Protein AF-A0A2N5UNJ4-F1 (afdb_monomer_lite)

Organism: NCBI:txid200324

InterPro domains:
  IPR046798 Tet-like 2OG-Fe(II) oxygenase [PF20515] (165-262)

Foldseek 3Di:
DDDDDDDDDDYDDDDDDDDDDDDPDDDDDPDDPPPVVVVVVVVVVVVVCVPPVDPPPPPPPVPPPPVPPVCVVVVVVVVVVVVVVVVVVVVVVVCCVVCVPDDDPDDDDPDPDDDDDDPVRVVVVVVCCVPPPDDDQAAKDFDADPRPRHTPDIDGRDDPVRDDPVLVVLVVLLVVLLVLCVQFFDPVLQVVDPPRDSVNQWDADPVNQFIDRDPSGTPVVSCVVPVVSVVVSRVSGNSNSVSVLVVCCVVPVVVSVVVVVVD

Structure (mmCIF, N/CA/C/O backbone):
data_AF-A0A2N5UNJ4-F1
#
_entry.id   AF-A0A2N5UNJ4-F1
#
loop_
_atom_site.group_PDB
_atom_site.id
_atom_site.type_symbol
_atom_site.label_atom_id
_atom_site.label_alt_id
_atom_site.label_comp_id
_atom_site.label_asym_id
_atom_site.label_entity_id
_atom_site.label_seq_id
_atom_site.pdbx_PDB_ins_code
_atom_site.Cartn_x
_atom_site.Cartn_y
_atom_site.Cartn_z
_atom_site.occupancy
_atom_site.B_iso_or_equiv
_atom_site.auth_seq_id
_atom_site.auth_comp_id
_atom_site.auth_asym_id
_atom_site.auth_atom_id
_atom_site.pdbx_PDB_model_num
ATOM 1 N N . MET A 1 1 ? 9.335 -31.802 62.844 1.00 32.38 1 MET A N 1
ATOM 2 C CA . MET A 1 1 ? 10.470 -32.383 63.590 1.00 32.38 1 MET A CA 1
ATOM 3 C C . MET A 1 1 ? 11.560 -32.720 62.584 1.00 32.38 1 MET A C 1
ATOM 5 O O . MET A 1 1 ? 11.228 -33.357 61.594 1.00 32.38 1 MET A O 1
ATOM 9 N N . THR A 1 2 ? 12.788 -32.259 62.876 1.00 32.97 2 THR A N 1
ATOM 10 C CA . THR A 1 2 ? 14.105 -32.643 62.301 1.00 32.97 2 THR A CA 1
ATOM 11 C C . THR A 1 2 ? 14.392 -32.132 60.863 1.00 32.97 2 THR A C 1
ATOM 13 O O . THR A 1 2 ? 13.744 -32.602 59.941 1.00 32.97 2 THR A O 1
ATOM 16 N N . THR A 1 3 ? 15.172 -31.067 60.550 1.00 29.06 3 THR A N 1
ATOM 17 C CA . THR A 1 3 ? 16.611 -30.685 60.788 1.00 29.06 3 THR A CA 1
ATOM 18 C C . THR A 1 3 ? 17.598 -31.759 60.290 1.00 29.06 3 THR A C 1
ATOM 20 O O . THR A 1 3 ? 17.316 -32.921 60.529 1.00 29.06 3 THR A O 1
ATOM 23 N N . LEU A 1 4 ? 18.749 -31.570 59.624 1.00 30.42 4 LEU A N 1
ATOM 24 C CA . LEU A 1 4 ? 19.762 -30.525 59.333 1.00 30.42 4 LEU A CA 1
ATOM 25 C C . LEU A 1 4 ? 20.386 -30.880 57.944 1.00 30.42 4 LEU A C 1
ATOM 27 O O . LEU A 1 4 ? 20.209 -32.008 57.501 1.00 30.42 4 LEU A O 1
ATOM 31 N N . GLY A 1 5 ? 21.080 -30.047 57.156 1.00 26.70 5 GLY A N 1
ATOM 32 C CA . GLY A 1 5 ? 22.099 -29.029 57.455 1.00 26.70 5 GLY A CA 1
ATOM 33 C C . GLY A 1 5 ? 23.511 -29.603 57.200 1.00 26.70 5 GLY A C 1
ATOM 34 O O . GLY A 1 5 ? 23.834 -30.647 57.756 1.00 26.70 5 GLY A O 1
ATOM 35 N N . GLY A 1 6 ? 24.347 -28.944 56.380 1.00 27.48 6 GLY A N 1
ATOM 36 C CA . GLY A 1 6 ? 25.751 -29.354 56.196 1.00 27.48 6 GLY A CA 1
ATOM 37 C C . GLY A 1 6 ? 26.513 -28.709 55.030 1.00 27.48 6 GLY A C 1
ATOM 38 O O . GLY A 1 6 ? 26.706 -29.329 53.993 1.00 27.48 6 GLY A O 1
ATOM 39 N N . THR A 1 7 ? 26.953 -27.470 55.236 1.00 32.78 7 THR A N 1
ATOM 40 C CA . THR A 1 7 ? 27.981 -26.700 54.504 1.00 32.78 7 THR A CA 1
ATOM 41 C C . THR A 1 7 ? 29.399 -27.273 54.660 1.00 32.78 7 THR A C 1
ATOM 43 O O . THR A 1 7 ? 29.681 -27.868 55.695 1.00 32.78 7 THR A O 1
ATOM 46 N N . ASN A 1 8 ? 30.318 -26.974 53.725 1.00 31.06 8 ASN A N 1
ATOM 47 C CA . ASN A 1 8 ? 31.699 -26.587 54.073 1.00 31.06 8 ASN A CA 1
ATOM 48 C C . ASN A 1 8 ? 32.436 -25.836 52.945 1.00 31.06 8 ASN A C 1
ATOM 50 O O . ASN A 1 8 ? 32.312 -26.160 51.766 1.00 31.06 8 ASN A O 1
ATOM 54 N N . GLU A 1 9 ? 33.184 -24.816 53.372 1.00 28.25 9 GLU A N 1
ATOM 55 C CA . GLU A 1 9 ? 33.947 -23.818 52.615 1.00 28.25 9 GLU A CA 1
ATOM 56 C C . GLU A 1 9 ? 35.439 -24.191 52.393 1.00 28.25 9 GLU A C 1
ATOM 58 O O . GLU A 1 9 ? 36.036 -24.879 53.215 1.00 28.25 9 GLU A O 1
ATOM 63 N N . ARG A 1 10 ? 36.001 -23.596 51.319 1.00 26.34 10 ARG A N 1
ATOM 64 C CA . ARG A 1 10 ? 37.323 -22.926 51.113 1.00 26.34 10 ARG A CA 1
ATOM 65 C C . ARG A 1 10 ? 38.695 -23.650 51.169 1.00 26.34 10 ARG A C 1
ATOM 67 O O . ARG A 1 10 ? 39.191 -23.964 52.240 1.00 26.34 10 ARG A O 1
ATOM 74 N N . GLU A 1 11 ? 39.333 -23.642 49.976 1.00 27.84 11 GLU A N 1
ATOM 75 C CA . GLU A 1 11 ? 40.652 -23.050 49.570 1.00 27.84 11 GLU A CA 1
ATOM 76 C C . GLU A 1 11 ? 42.004 -23.497 50.203 1.00 27.84 11 GLU A C 1
ATOM 78 O O . GLU A 1 11 ? 42.015 -24.060 51.290 1.00 27.84 11 GLU A O 1
ATOM 83 N N . PRO A 1 12 ? 43.191 -23.105 49.656 1.00 45.72 12 PRO A N 1
ATOM 84 C CA . PRO A 1 12 ? 43.697 -23.073 48.260 1.00 45.72 12 PRO A CA 1
ATOM 85 C C . PRO A 1 12 ? 45.152 -23.640 48.143 1.00 45.72 12 PRO A C 1
ATOM 87 O O . PRO A 1 12 ? 45.818 -23.851 49.153 1.00 45.72 12 PRO A O 1
ATOM 90 N N . SER A 1 13 ? 45.727 -23.804 46.936 1.00 27.58 13 SE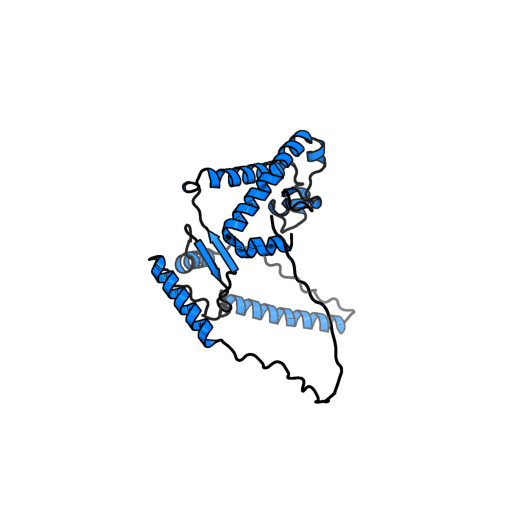R A N 1
ATOM 91 C CA . SER A 1 13 ? 47.203 -23.822 46.773 1.00 27.58 13 SER A CA 1
ATOM 92 C C . SER A 1 13 ? 47.696 -23.539 45.344 1.00 27.58 13 SER A C 1
ATOM 94 O O . SER A 1 13 ? 47.056 -23.884 44.356 1.00 27.58 13 SER A O 1
ATOM 96 N N . SER A 1 14 ? 48.867 -22.913 45.296 1.00 29.67 14 SER A N 1
ATOM 97 C CA . SER A 1 14 ? 49.528 -22.121 44.253 1.00 29.67 14 SER A CA 1
ATOM 98 C C . SER A 1 14 ? 50.336 -22.862 43.165 1.00 29.67 14 SER A C 1
ATOM 100 O O . SER A 1 14 ? 51.017 -23.838 43.452 1.00 29.67 14 SER A O 1
ATOM 102 N N . THR A 1 15 ? 50.341 -22.252 41.970 1.00 29.91 15 THR A N 1
ATOM 103 C CA . THR A 1 15 ? 51.439 -21.972 41.004 1.00 29.91 15 THR A CA 1
ATOM 104 C C . THR A 1 15 ? 52.491 -23.037 40.645 1.00 29.91 15 THR A C 1
ATOM 106 O O . THR A 1 15 ? 53.327 -23.386 41.467 1.00 29.91 15 THR A O 1
ATOM 109 N N . THR A 1 16 ? 52.623 -23.352 39.344 1.00 29.34 16 THR A N 1
ATOM 110 C CA . THR A 1 16 ? 53.917 -23.403 38.612 1.00 29.34 16 THR A CA 1
ATOM 111 C C . THR A 1 16 ? 53.663 -23.189 37.112 1.00 29.34 16 THR A C 1
ATOM 113 O O . THR A 1 16 ? 52.756 -23.788 36.543 1.00 29.34 16 THR A O 1
ATOM 116 N N . GLY A 1 17 ? 54.428 -22.282 36.495 1.00 27.14 17 GLY A N 1
ATOM 117 C CA . GLY A 1 17 ? 54.266 -21.843 35.109 1.00 27.14 17 GLY A CA 1
ATOM 118 C C . GLY A 1 17 ? 54.893 -22.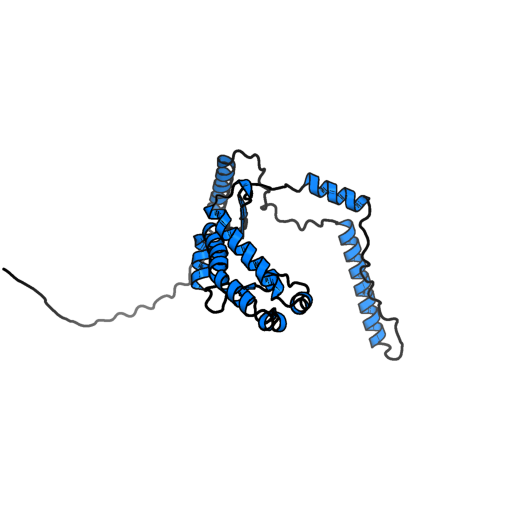753 34.050 1.00 27.14 17 GLY A C 1
ATOM 119 O O . GLY A 1 17 ? 55.748 -23.589 34.332 1.00 27.14 17 GLY A O 1
ATOM 120 N N . GLY A 1 18 ? 54.485 -22.510 32.805 1.00 27.23 18 GLY A N 1
ATOM 121 C CA . GLY A 1 18 ? 55.068 -23.068 31.591 1.00 27.23 18 GLY A CA 1
ATOM 122 C C . GLY A 1 18 ? 54.594 -22.263 30.384 1.00 27.23 18 GLY A C 1
ATOM 123 O O . GLY A 1 18 ? 53.470 -22.437 29.926 1.00 27.23 18 GLY A O 1
ATOM 124 N N . ASN A 1 19 ? 55.442 -21.351 29.904 1.00 29.22 19 ASN A N 1
ATOM 125 C CA . ASN A 1 19 ? 55.241 -20.597 28.667 1.00 29.22 19 ASN A CA 1
ATOM 126 C C . ASN A 1 19 ? 55.269 -21.542 27.455 1.00 29.22 19 ASN A C 1
ATOM 128 O O . ASN A 1 19 ? 56.282 -22.201 27.221 1.00 29.22 19 ASN A O 1
ATOM 132 N N . VAL A 1 20 ? 54.211 -21.538 26.643 1.00 35.56 20 VAL A N 1
ATOM 133 C CA . VAL A 1 20 ? 54.212 -22.046 25.261 1.00 35.56 20 VAL A CA 1
ATOM 134 C C . VAL A 1 20 ? 53.574 -20.958 24.388 1.00 35.56 20 VAL A C 1
ATOM 136 O O . VAL A 1 20 ? 52.515 -20.455 24.762 1.00 35.56 20 VAL A O 1
ATOM 139 N N . PRO A 1 21 ? 54.198 -20.534 23.273 1.00 34.06 21 PRO A N 1
ATOM 140 C CA . PRO A 1 21 ? 53.646 -19.483 22.428 1.00 34.06 21 PRO A CA 1
ATOM 141 C C . PRO A 1 21 ? 52.375 -19.975 21.728 1.00 34.06 21 PRO A C 1
ATOM 143 O O . PRO A 1 21 ? 52.389 -20.970 21.004 1.00 34.06 21 PRO A O 1
ATOM 146 N N . GLU A 1 22 ? 51.277 -19.260 21.957 1.00 30.27 22 GLU A N 1
ATOM 147 C CA . GLU A 1 22 ? 49.994 -19.457 21.292 1.00 30.27 22 GLU A CA 1
ATOM 148 C C . GLU A 1 22 ? 50.143 -19.104 19.805 1.00 30.27 22 GLU A C 1
ATOM 150 O O . GLU A 1 22 ? 50.270 -17.943 19.412 1.00 30.27 22 GLU A O 1
ATOM 155 N N . VAL A 1 23 ? 50.191 -20.136 18.962 1.00 33.06 23 VAL A N 1
ATOM 156 C CA . VAL A 1 23 ? 50.079 -19.994 17.511 1.00 33.06 23 VAL A CA 1
ATOM 157 C C . VAL A 1 23 ? 48.663 -19.514 17.209 1.00 33.06 23 VAL A C 1
ATOM 159 O O . VAL A 1 23 ? 47.704 -20.284 17.271 1.00 33.06 23 VAL A O 1
ATOM 162 N N . VAL A 1 24 ? 48.547 -18.231 16.864 1.00 33.41 24 VAL A N 1
ATOM 163 C CA . VAL A 1 24 ? 47.350 -17.641 16.258 1.00 33.41 24 VAL A CA 1
ATOM 164 C C . VAL A 1 24 ? 47.020 -18.435 14.994 1.00 33.41 24 VAL A C 1
ATOM 166 O O . VAL A 1 24 ? 47.670 -18.304 13.957 1.00 33.41 24 VAL A O 1
ATOM 169 N N . SER A 1 25 ? 46.013 -19.296 15.099 1.00 34.25 25 SER A N 1
ATOM 170 C CA . SER A 1 25 ? 45.452 -20.016 13.963 1.00 34.25 25 SER A CA 1
ATOM 171 C C . SER A 1 25 ? 44.480 -19.083 13.248 1.00 34.25 25 SER A C 1
ATOM 173 O O . SER A 1 25 ? 43.433 -18.729 13.786 1.00 34.25 25 SER A O 1
ATOM 175 N N . LEU A 1 26 ? 44.850 -18.652 12.041 1.00 35.75 26 LEU A N 1
ATOM 176 C CA . LEU A 1 26 ? 43.967 -17.924 11.129 1.00 35.75 26 LEU A CA 1
ATOM 177 C C . LEU A 1 26 ? 42.678 -18.734 10.875 1.00 35.75 26 LEU A C 1
ATOM 179 O O . LEU A 1 26 ? 42.757 -19.964 10.779 1.00 35.75 26 LEU A O 1
ATOM 183 N N . PRO A 1 27 ? 41.505 -18.087 10.718 1.00 32.81 27 PRO A N 1
ATOM 184 C CA . PRO A 1 27 ? 40.263 -18.792 10.434 1.00 32.81 27 PRO A CA 1
ATOM 185 C C . PRO A 1 27 ? 40.403 -19.575 9.129 1.00 32.81 27 PRO A C 1
ATOM 187 O O . PRO A 1 27 ? 40.595 -18.995 8.057 1.00 32.81 27 PRO A O 1
ATOM 190 N N . GLN A 1 28 ? 40.308 -20.901 9.226 1.00 32.91 28 GLN A N 1
ATOM 191 C CA . GLN A 1 28 ? 40.203 -21.767 8.063 1.00 32.91 28 GLN A CA 1
ATOM 192 C C . GLN A 1 28 ? 38.983 -21.336 7.250 1.00 32.91 28 GLN A C 1
ATOM 194 O O . GLN A 1 28 ? 37.858 -21.258 7.746 1.00 32.91 28 GLN A O 1
ATOM 199 N N . THR A 1 29 ? 39.230 -20.995 5.992 1.00 33.94 29 THR A N 1
ATOM 200 C CA . THR A 1 29 ? 38.207 -20.607 5.032 1.00 33.94 29 THR A CA 1
ATOM 201 C C . THR A 1 29 ? 37.270 -21.798 4.847 1.00 33.94 29 THR A C 1
ATOM 203 O O . THR A 1 29 ? 37.691 -22.832 4.336 1.00 33.94 29 THR A O 1
ATOM 206 N N . ASN A 1 30 ? 36.018 -21.673 5.299 1.00 37.84 30 ASN A N 1
ATOM 207 C CA . ASN A 1 30 ? 34.997 -22.704 5.128 1.00 37.84 30 ASN A CA 1
ATOM 208 C C . ASN A 1 30 ? 34.886 -23.078 3.645 1.00 37.84 30 ASN A C 1
ATOM 210 O O . ASN A 1 30 ? 34.417 -22.288 2.819 1.00 37.84 30 ASN A O 1
ATOM 214 N N . GLU A 1 31 ? 35.318 -24.292 3.315 1.00 39.59 31 GLU A N 1
ATOM 215 C CA . GLU A 1 31 ? 35.116 -24.892 2.007 1.00 39.59 31 GLU A CA 1
ATOM 216 C C . GLU A 1 31 ? 33.624 -24.861 1.640 1.00 39.59 31 GLU A C 1
ATOM 218 O O . GLU A 1 31 ? 32.733 -25.176 2.435 1.00 39.59 31 GLU A O 1
ATOM 223 N N . ARG A 1 32 ? 33.351 -24.441 0.403 1.00 46.78 32 ARG A N 1
ATOM 224 C CA . ARG A 1 32 ? 32.016 -24.270 -0.179 1.00 46.78 32 ARG A CA 1
ATOM 225 C C . ARG A 1 32 ? 31.121 -25.501 0.033 1.00 46.78 32 ARG A C 1
ATOM 227 O O . ARG A 1 32 ? 31.206 -26.478 -0.706 1.00 46.78 32 ARG A O 1
ATOM 234 N N . GLN A 1 33 ? 30.123 -25.386 0.912 1.00 46.91 33 GLN A N 1
ATOM 235 C CA . GLN A 1 33 ? 28.955 -26.286 0.976 1.00 46.91 33 GLN A CA 1
ATOM 236 C C . GLN A 1 33 ? 27.959 -26.084 -0.201 1.00 46.91 33 GLN A C 1
ATOM 238 O O . GLN A 1 33 ? 26.744 -26.201 -0.038 1.00 46.91 33 GLN A O 1
ATOM 243 N N . GLU A 1 34 ? 28.430 -25.772 -1.410 1.00 50.03 34 GLU A N 1
ATOM 244 C CA . GLU A 1 34 ? 27.570 -25.538 -2.587 1.00 50.03 34 GLU A CA 1
ATOM 245 C C . GLU A 1 34 ? 26.808 -26.779 -3.118 1.00 50.03 34 GLU A C 1
ATOM 247 O O . GLU A 1 34 ? 25.664 -26.612 -3.553 1.00 50.03 34 GLU A O 1
ATOM 252 N N . PRO A 1 35 ? 27.331 -28.026 -3.079 1.00 47.47 35 PRO A N 1
ATOM 253 C CA . PRO A 1 35 ? 26.639 -29.166 -3.698 1.00 47.47 35 PRO A CA 1
ATOM 254 C C . PRO A 1 35 ? 25.379 -29.607 -2.940 1.00 47.47 35 PRO A C 1
ATOM 256 O O . PRO A 1 35 ? 24.356 -29.926 -3.546 1.00 47.47 35 PRO A O 1
ATOM 259 N N . LYS A 1 36 ? 25.431 -29.595 -1.600 1.00 53.84 36 LYS A N 1
ATOM 260 C CA . LYS A 1 36 ? 24.328 -30.059 -0.738 1.00 53.84 36 LYS A CA 1
ATOM 261 C C . LYS A 1 36 ? 2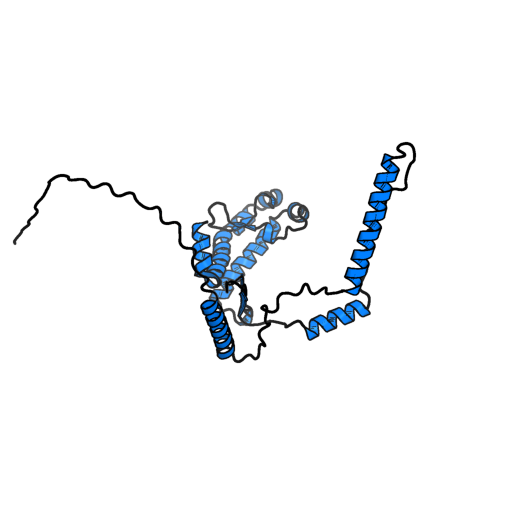3.123 -29.116 -0.790 1.00 53.84 36 LYS A C 1
ATOM 263 O O . LYS A 1 36 ? 21.983 -29.570 -0.767 1.00 53.84 36 LYS A O 1
ATOM 268 N N . ARG A 1 37 ? 23.376 -27.810 -0.924 1.00 52.25 37 ARG A N 1
ATOM 269 C CA . ARG A 1 37 ? 22.336 -26.774 -1.020 1.00 52.25 37 ARG A CA 1
ATOM 270 C C . ARG A 1 37 ? 21.528 -26.879 -2.310 1.00 52.25 37 ARG A C 1
ATOM 272 O O . ARG A 1 37 ? 20.305 -26.856 -2.257 1.00 52.25 37 ARG A O 1
ATOM 279 N N . ARG A 1 38 ? 22.191 -27.086 -3.454 1.00 55.34 38 ARG A N 1
ATOM 280 C CA . ARG A 1 38 ? 21.503 -27.281 -4.744 1.00 55.34 38 ARG A CA 1
ATOM 281 C C . ARG A 1 38 ? 20.589 -28.501 -4.740 1.00 55.34 38 ARG A C 1
ATOM 283 O O . ARG A 1 38 ? 19.487 -28.424 -5.272 1.00 55.34 38 ARG A O 1
ATOM 290 N N . LYS A 1 39 ? 21.033 -29.596 -4.114 1.00 63.62 39 LYS A N 1
ATOM 291 C CA . LYS A 1 39 ? 20.233 -30.815 -3.977 1.00 63.62 39 LYS A CA 1
ATOM 292 C C . LYS A 1 39 ? 18.978 -30.572 -3.131 1.00 63.62 39 LYS A C 1
ATOM 294 O O . LYS A 1 39 ? 17.885 -30.881 -3.586 1.00 63.62 39 LYS A O 1
ATOM 299 N N . LYS A 1 40 ? 19.122 -29.896 -1.986 1.00 59.97 40 LYS A N 1
ATOM 300 C CA . LYS A 1 40 ? 17.992 -29.515 -1.123 1.00 59.97 40 LYS A CA 1
ATOM 301 C C . LYS A 1 40 ? 16.983 -28.604 -1.839 1.00 59.97 40 LYS A C 1
ATOM 303 O O . LYS A 1 40 ? 15.783 -28.790 -1.693 1.00 59.97 40 LYS A O 1
ATOM 308 N N . CYS A 1 41 ? 17.451 -27.654 -2.654 1.00 52.41 41 CYS A N 1
ATOM 309 C CA . CYS A 1 41 ? 16.564 -26.815 -3.468 1.00 52.41 41 CYS A CA 1
ATOM 310 C C . CYS A 1 41 ? 15.823 -27.607 -4.555 1.00 52.41 41 CYS A C 1
ATOM 312 O O . CYS A 1 41 ? 14.685 -27.276 -4.868 1.00 52.41 41 CYS A O 1
ATOM 314 N N . ALA A 1 42 ? 16.454 -28.621 -5.153 1.00 61.72 42 ALA A N 1
ATOM 315 C CA . ALA A 1 42 ? 15.793 -29.490 -6.125 1.00 61.72 42 ALA A CA 1
ATOM 316 C C . ALA A 1 42 ? 14.715 -30.361 -5.457 1.00 61.72 42 ALA A C 1
ATOM 318 O O . ALA A 1 42 ? 13.605 -30.441 -5.970 1.00 61.72 42 ALA A O 1
ATOM 319 N N . GLU A 1 43 ? 15.012 -30.921 -4.283 1.00 67.19 43 GLU A N 1
ATOM 320 C CA . GLU A 1 43 ? 14.070 -31.718 -3.484 1.00 67.19 43 GLU A CA 1
ATOM 321 C C . GLU A 1 43 ? 12.853 -30.884 -3.040 1.00 67.19 43 GLU A C 1
ATOM 323 O O . GLU A 1 43 ? 11.718 -31.305 -3.236 1.00 67.19 43 GLU A O 1
ATOM 328 N N . LEU A 1 44 ? 13.070 -29.655 -2.549 1.00 56.12 44 LEU A N 1
ATOM 329 C CA . LEU A 1 44 ? 11.983 -28.734 -2.178 1.00 56.12 44 LEU A CA 1
ATOM 330 C C . LEU A 1 44 ? 11.104 -28.334 -3.373 1.00 56.12 44 LEU A C 1
ATOM 332 O O . LEU A 1 44 ? 9.892 -28.191 -3.221 1.00 56.12 44 LEU A O 1
ATOM 336 N N . ARG A 1 45 ? 11.697 -28.166 -4.565 1.00 56.16 45 ARG A N 1
ATOM 337 C CA . ARG A 1 45 ? 10.939 -27.900 -5.799 1.00 56.16 45 ARG A CA 1
ATOM 338 C C . ARG A 1 45 ? 10.053 -29.083 -6.169 1.00 56.16 4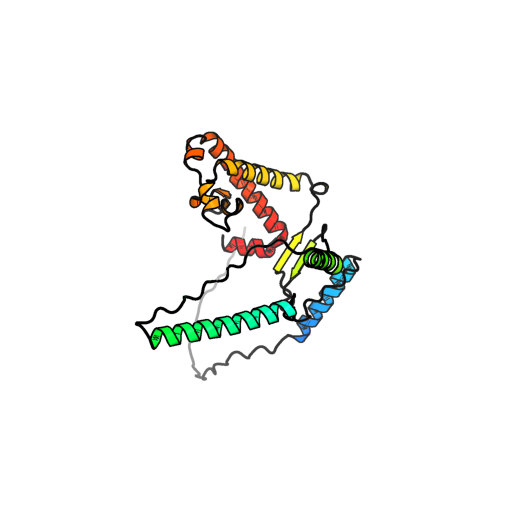5 ARG A C 1
ATOM 340 O O . ARG A 1 45 ? 8.887 -28.867 -6.472 1.00 56.16 45 ARG A O 1
ATOM 347 N N . GLU A 1 46 ? 10.586 -30.304 -6.129 1.00 59.31 46 GLU A N 1
ATOM 348 C CA . GLU A 1 46 ? 9.801 -31.507 -6.422 1.00 59.31 46 GLU A CA 1
ATOM 349 C C . GLU A 1 46 ? 8.668 -31.719 -5.415 1.00 59.31 46 GLU A C 1
ATOM 351 O O . GLU A 1 46 ? 7.561 -32.067 -5.816 1.00 59.31 46 GLU A O 1
ATOM 356 N N . ASP A 1 47 ? 8.907 -31.486 -4.124 1.00 55.59 47 ASP A N 1
ATOM 357 C CA . ASP A 1 47 ? 7.872 -31.630 -3.095 1.00 55.59 47 ASP A CA 1
ATOM 358 C C . ASP A 1 47 ? 6.755 -30.590 -3.241 1.00 55.59 47 ASP A C 1
ATOM 360 O O . ASP A 1 47 ? 5.580 -30.938 -3.110 1.00 55.59 47 ASP A O 1
ATOM 364 N N . TYR A 1 48 ? 7.093 -29.350 -3.608 1.00 51.34 48 TYR A N 1
ATOM 365 C CA . TYR A 1 48 ? 6.104 -28.326 -3.949 1.00 51.34 48 TYR A CA 1
ATOM 366 C C . TYR A 1 48 ? 5.259 -28.734 -5.169 1.00 51.34 48 TYR A C 1
ATOM 368 O O . TYR A 1 48 ? 4.031 -28.631 -5.135 1.00 51.34 48 TYR A O 1
ATOM 376 N N . THR A 1 49 ? 5.890 -29.275 -6.222 1.00 51.97 49 THR A N 1
ATOM 377 C CA . THR A 1 49 ? 5.184 -29.806 -7.403 1.00 51.97 49 THR A CA 1
ATOM 378 C C . THR A 1 49 ? 4.275 -30.987 -7.040 1.00 51.97 49 THR A C 1
ATOM 380 O O . THR A 1 49 ? 3.146 -31.066 -7.522 1.00 51.97 49 THR A O 1
ATOM 383 N N . ARG A 1 50 ? 4.726 -31.883 -6.148 1.00 53.28 50 ARG A N 1
ATOM 384 C CA . ARG A 1 50 ? 3.955 -33.050 -5.684 1.00 53.28 50 ARG A CA 1
ATOM 385 C C . ARG A 1 50 ? 2.723 -32.672 -4.854 1.00 53.28 50 ARG A C 1
ATOM 387 O O . ARG A 1 50 ? 1.709 -33.355 -4.960 1.00 53.28 50 ARG A O 1
ATOM 394 N N . GLN A 1 51 ? 2.790 -31.621 -4.033 1.00 50.16 51 GLN A N 1
ATOM 395 C CA . GLN A 1 51 ? 1.717 -31.284 -3.087 1.00 50.16 51 GLN A CA 1
ATOM 396 C C . GLN A 1 51 ? 0.514 -30.552 -3.700 1.00 50.16 51 GLN A C 1
ATOM 398 O O . GLN A 1 51 ? -0.579 -30.655 -3.146 1.00 50.16 51 GLN A O 1
ATOM 403 N N . ARG A 1 52 ? 0.669 -29.819 -4.813 1.00 47.97 52 ARG A N 1
ATOM 404 C CA . ARG A 1 52 ? -0.419 -28.968 -5.346 1.00 47.97 52 ARG A CA 1
ATOM 405 C C . ARG A 1 52 ? -1.115 -29.469 -6.610 1.00 47.97 52 ARG A C 1
ATOM 407 O O . ARG A 1 52 ? -2.088 -28.839 -7.006 1.00 47.97 52 ARG A O 1
ATOM 414 N N . GLY A 1 53 ? -0.677 -30.569 -7.234 1.00 40.19 53 GLY A N 1
ATOM 415 C CA . GLY A 1 53 ? -1.372 -31.158 -8.396 1.00 40.19 53 GLY A CA 1
ATOM 416 C C . GLY A 1 53 ? -1.594 -30.194 -9.576 1.00 40.19 53 GLY A C 1
ATOM 417 O O . GLY A 1 53 ? -2.425 -30.457 -10.440 1.00 40.19 53 GLY A O 1
ATOM 418 N N . LEU A 1 54 ? -0.873 -29.073 -9.595 1.00 40.19 54 LEU A N 1
ATOM 419 C CA . LEU A 1 54 ? -0.900 -28.067 -10.642 1.00 40.19 54 LEU A CA 1
ATOM 420 C C . LEU A 1 54 ? 0.348 -28.282 -11.491 1.00 40.19 54 LEU A C 1
ATOM 422 O O . LEU A 1 54 ? 1.464 -28.164 -10.982 1.00 40.19 54 LEU A O 1
ATOM 426 N N . ASP A 1 55 ? 0.154 -28.547 -12.783 1.00 37.41 55 ASP A N 1
ATOM 427 C CA . ASP A 1 55 ? 1.193 -28.484 -13.819 1.00 37.41 55 ASP A CA 1
ATOM 428 C C . ASP A 1 55 ? 1.614 -27.016 -14.048 1.00 37.41 55 ASP A C 1
ATOM 430 O O . ASP A 1 55 ? 1.526 -26.444 -15.133 1.00 37.41 55 ASP A O 1
ATOM 434 N N . LEU A 1 56 ? 2.068 -26.354 -12.986 1.00 40.22 56 LEU A N 1
ATOM 435 C CA . LEU A 1 56 ? 2.826 -25.123 -13.091 1.00 40.22 56 LEU A CA 1
ATOM 436 C C . LEU A 1 56 ? 4.236 -25.539 -13.484 1.00 40.22 56 LEU A C 1
ATOM 438 O O . LEU A 1 56 ? 5.040 -25.909 -12.631 1.00 40.22 56 LEU A O 1
ATOM 442 N N . THR A 1 57 ? 4.547 -25.485 -14.782 1.00 39.16 57 THR A N 1
ATOM 443 C CA . THR A 1 57 ? 5.939 -25.530 -15.241 1.00 39.16 57 THR A CA 1
ATOM 444 C C . THR A 1 57 ? 6.718 -24.465 -14.469 1.00 39.16 57 THR A C 1
ATOM 446 O O . THR A 1 57 ? 6.460 -23.274 -14.679 1.00 39.16 57 THR A O 1
ATOM 449 N N . PRO A 1 58 ? 7.647 -24.849 -13.572 1.00 40.47 58 PRO A N 1
ATOM 450 C CA . PRO A 1 58 ? 8.385 -23.886 -12.777 1.00 40.47 58 PRO A CA 1
ATOM 451 C C . PRO A 1 58 ? 9.143 -22.973 -13.737 1.00 40.47 58 PRO A C 1
ATOM 453 O O . PRO A 1 58 ? 9.975 -23.438 -14.523 1.00 40.47 58 PRO A O 1
ATOM 456 N N . HIS A 1 59 ? 8.849 -21.671 -13.699 1.00 40.34 59 HIS A N 1
ATOM 457 C CA . HIS A 1 59 ? 9.652 -20.684 -14.406 1.00 40.34 59 HIS A CA 1
ATOM 458 C C . HIS A 1 59 ? 11.053 -20.734 -13.809 1.00 40.34 59 HIS A C 1
ATOM 460 O O . HIS A 1 59 ? 11.316 -20.294 -12.693 1.00 40.34 59 HIS A O 1
ATOM 466 N N . ASN A 1 60 ? 11.948 -21.395 -14.535 1.00 38.59 60 ASN A N 1
ATOM 467 C CA . ASN A 1 60 ? 13.275 -21.687 -14.054 1.00 38.59 60 ASN A CA 1
ATOM 468 C C . ASN A 1 60 ? 14.132 -20.415 -14.101 1.00 38.59 60 ASN A C 1
ATOM 470 O O . ASN A 1 60 ? 14.832 -20.155 -15.081 1.00 38.59 60 ASN A O 1
ATOM 474 N N . ILE A 1 61 ? 14.104 -19.645 -13.013 1.00 43.31 61 ILE A N 1
ATOM 475 C CA . ILE A 1 61 ? 14.917 -18.434 -12.814 1.00 43.31 61 ILE A CA 1
ATOM 476 C C . ILE A 1 61 ? 16.428 -18.768 -12.733 1.00 43.31 61 ILE A C 1
ATOM 478 O O . ILE A 1 61 ? 17.263 -17.872 -12.662 1.00 43.31 61 ILE A O 1
ATOM 482 N N . THR A 1 62 ? 16.838 -20.053 -12.793 1.00 40.09 62 THR A N 1
ATOM 483 C CA . THR A 1 62 ? 18.262 -20.409 -12.974 1.00 40.09 62 THR A CA 1
ATOM 484 C C . THR A 1 62 ? 18.751 -20.252 -14.406 1.00 40.09 62 THR A C 1
ATOM 486 O O . THR A 1 62 ? 19.961 -20.342 -14.637 1.00 40.09 62 THR A O 1
ATOM 489 N N . LYS A 1 63 ? 17.880 -19.994 -15.392 1.00 41.62 63 LYS A N 1
ATOM 490 C CA . LYS A 1 63 ? 18.374 -19.295 -16.576 1.00 41.62 63 LYS A CA 1
ATOM 491 C C . LYS A 1 63 ? 18.829 -17.948 -16.041 1.00 41.62 63 LYS A C 1
ATOM 493 O O . LYS A 1 63 ? 17.976 -17.151 -15.672 1.00 41.62 63 LYS A O 1
ATOM 498 N N . LYS A 1 64 ? 20.159 -17.726 -15.971 1.00 39.53 64 LYS A N 1
ATOM 499 C CA . LYS A 1 64 ? 20.751 -16.379 -15.885 1.00 39.53 64 LYS A CA 1
ATOM 500 C C . LYS A 1 64 ? 19.776 -15.478 -16.613 1.00 39.53 64 LYS A C 1
ATOM 502 O O . LYS A 1 64 ? 19.502 -15.806 -17.773 1.00 39.53 64 LYS A O 1
ATOM 507 N N . ILE A 1 65 ? 19.223 -14.464 -15.943 1.00 42.75 65 ILE A N 1
ATOM 508 C CA . ILE A 1 65 ? 18.475 -13.415 -16.625 1.00 42.75 65 ILE A CA 1
ATOM 509 C C . ILE A 1 65 ? 19.468 -12.921 -17.669 1.00 42.75 65 ILE A C 1
ATOM 511 O O . ILE A 1 65 ? 20.402 -12.177 -17.376 1.00 42.75 65 ILE A O 1
ATOM 515 N N . ARG A 1 66 ? 19.383 -13.486 -18.876 1.00 45.81 66 ARG A N 1
ATOM 516 C CA . ARG A 1 66 ? 20.038 -12.923 -20.034 1.00 45.81 66 ARG A CA 1
ATOM 517 C C . ARG A 1 66 ? 19.394 -11.557 -20.043 1.00 45.81 66 ARG A C 1
ATOM 519 O O . ARG A 1 66 ? 18.168 -11.514 -19.952 1.00 45.81 66 ARG A O 1
ATOM 526 N N . LYS A 1 67 ? 20.190 -10.484 -20.018 1.00 46.94 67 LYS A N 1
ATOM 527 C CA . LYS A 1 67 ? 19.671 -9.159 -20.354 1.00 46.94 67 LYS A CA 1
ATOM 528 C C . LYS A 1 67 ? 18.878 -9.378 -21.636 1.00 46.94 67 LYS A C 1
ATOM 530 O O . LYS A 1 67 ? 19.468 -9.659 -22.677 1.00 46.94 67 LYS A O 1
ATOM 535 N N . LEU A 1 68 ? 17.564 -9.464 -21.485 1.00 51.81 68 LEU A N 1
ATOM 536 C CA . LEU A 1 68 ? 16.667 -9.700 -22.581 1.00 51.81 68 LEU A CA 1
ATOM 537 C C . LEU A 1 68 ? 16.449 -8.291 -23.058 1.00 51.81 68 LEU A C 1
ATOM 539 O O . LEU A 1 68 ? 15.751 -7.509 -22.419 1.00 51.81 68 LEU A O 1
ATOM 543 N N . ASP A 1 69 ? 17.212 -7.941 -24.077 1.00 58.53 69 ASP A N 1
ATOM 544 C CA . ASP A 1 69 ? 16.934 -6.743 -24.823 1.00 58.53 69 ASP A CA 1
ATOM 545 C C . ASP A 1 69 ? 15.569 -6.972 -25.466 1.00 58.53 69 ASP A C 1
ATOM 547 O O . ASP A 1 69 ? 15.447 -7.771 -26.394 1.00 58.53 69 ASP A O 1
ATOM 551 N N . LEU A 1 70 ? 14.531 -6.403 -24.848 1.00 62.44 70 LEU A N 1
ATOM 552 C CA . LEU A 1 70 ? 13.144 -6.600 -25.263 1.00 62.44 70 LEU A CA 1
ATOM 553 C C . LEU A 1 70 ? 12.922 -6.061 -26.681 1.00 62.44 70 LEU A C 1
ATOM 555 O O . LEU A 1 70 ? 12.000 -6.509 -27.353 1.00 62.44 70 LEU A O 1
ATOM 559 N N . PHE A 1 71 ? 13.799 -5.157 -27.133 1.00 74.62 71 PHE A N 1
ATOM 560 C CA . PHE A 1 71 ? 13.731 -4.493 -28.425 1.00 74.62 71 PHE A CA 1
ATOM 561 C C . PHE A 1 71 ? 15.148 -4.289 -28.991 1.00 74.62 71 PHE A C 1
ATOM 563 O O . PHE A 1 71 ? 15.668 -3.173 -28.971 1.00 74.62 71 PHE A O 1
ATOM 570 N N . PRO A 1 72 ? 15.808 -5.349 -29.488 1.00 74.88 72 PRO A N 1
ATOM 571 C CA . PRO A 1 72 ? 17.215 -5.285 -29.878 1.00 74.88 72 PRO A CA 1
ATOM 572 C C . PRO A 1 72 ? 17.482 -4.351 -31.060 1.00 74.88 72 PRO A C 1
ATOM 574 O O . PRO A 1 72 ? 18.581 -3.809 -31.183 1.00 74.88 72 PRO A O 1
ATOM 577 N N . GLU A 1 73 ? 16.498 -4.131 -31.925 1.00 74.25 73 GLU A N 1
ATOM 578 C CA . GLU A 1 73 ? 16.548 -3.137 -32.994 1.00 74.25 73 GLU A CA 1
ATOM 579 C C . GLU A 1 73 ? 16.499 -1.711 -32.424 1.00 74.25 73 GLU A C 1
ATOM 581 O O . GLU A 1 73 ? 17.346 -0.891 -32.777 1.00 74.25 73 GLU A O 1
ATOM 586 N N . ILE A 1 74 ? 15.593 -1.447 -31.475 1.00 70.44 74 ILE A N 1
ATOM 587 C CA . ILE A 1 74 ? 15.450 -0.137 -30.816 1.00 70.44 74 ILE A CA 1
ATOM 588 C C . ILE A 1 74 ? 16.684 0.168 -29.967 1.00 70.44 74 ILE A C 1
ATOM 590 O O . ILE A 1 74 ? 17.224 1.265 -30.027 1.00 70.44 74 ILE A O 1
ATOM 594 N N . SER A 1 75 ? 17.193 -0.801 -29.211 1.00 79.19 75 SER A N 1
ATOM 595 C CA . SER A 1 75 ? 18.390 -0.623 -28.387 1.00 79.19 75 SER A CA 1
ATOM 596 C C . SER A 1 75 ? 19.632 -0.308 -29.221 1.00 79.19 75 SER A C 1
ATOM 598 O O . SER A 1 75 ? 20.451 0.513 -28.809 1.00 79.19 75 SER A O 1
ATOM 600 N N . LYS A 1 76 ? 19.770 -0.904 -30.414 1.00 82.31 76 LYS A N 1
ATOM 601 C CA . LYS A 1 76 ? 20.841 -0.555 -31.364 1.00 82.31 76 LYS A CA 1
ATOM 602 C C . LYS A 1 76 ? 20.664 0.845 -31.938 1.00 82.31 76 LYS A C 1
ATOM 604 O O . LYS A 1 76 ? 21.644 1.583 -32.034 1.00 82.31 76 LYS A O 1
ATOM 609 N N . GLU A 1 77 ? 19.439 1.208 -32.309 1.00 80.38 77 GLU A N 1
ATOM 610 C CA . GLU A 1 77 ? 19.116 2.551 -32.794 1.00 80.38 77 GLU A CA 1
ATOM 611 C C . GLU A 1 77 ? 19.434 3.606 -31.724 1.00 80.38 77 GLU A C 1
ATOM 613 O O . GLU A 1 77 ? 20.168 4.555 -31.989 1.00 80.38 77 GLU A O 1
ATOM 618 N N . VAL A 1 78 ? 18.981 3.391 -30.486 1.00 78.38 78 VAL A N 1
ATOM 619 C CA . VAL A 1 78 ? 19.227 4.277 -29.341 1.00 78.38 78 VAL A CA 1
ATOM 620 C C . VAL A 1 78 ? 20.717 4.368 -29.015 1.00 78.38 78 VAL A C 1
ATOM 622 O O . VAL A 1 78 ? 21.213 5.468 -28.787 1.00 78.38 78 VAL A O 1
ATOM 625 N N . ALA A 1 79 ? 21.452 3.252 -29.020 1.00 82.00 79 ALA A N 1
ATOM 626 C CA . ALA A 1 79 ? 22.897 3.265 -28.787 1.00 82.00 79 ALA A CA 1
ATOM 627 C C . ALA A 1 79 ? 23.642 4.069 -29.866 1.00 82.00 79 ALA A C 1
ATOM 629 O O . ALA A 1 79 ? 24.524 4.862 -29.546 1.00 82.00 79 ALA A O 1
ATOM 630 N N . THR A 1 80 ? 23.235 3.925 -31.130 1.00 83.44 80 THR A N 1
ATOM 631 C CA . THR A 1 80 ? 23.820 4.666 -32.257 1.00 83.44 80 THR A CA 1
ATOM 632 C C . THR A 1 80 ? 23.529 6.164 -32.132 1.00 83.44 80 THR A C 1
ATOM 634 O O . THR A 1 80 ? 24.446 6.978 -32.200 1.00 83.44 80 THR A O 1
ATOM 637 N N . GLN A 1 81 ? 22.280 6.535 -31.830 1.00 78.62 81 GLN A N 1
ATOM 638 C CA . GLN A 1 81 ? 21.890 7.927 -31.577 1.00 78.62 81 GLN A CA 1
ATOM 639 C C . GLN A 1 81 ? 22.627 8.535 -30.372 1.00 78.62 81 GLN A C 1
ATOM 641 O O . GLN A 1 81 ? 22.951 9.722 -30.373 1.00 78.62 81 GLN A O 1
ATOM 646 N N . GLN A 1 82 ? 22.896 7.747 -29.326 1.00 78.88 82 GLN A N 1
ATOM 647 C CA . GLN A 1 82 ? 23.674 8.189 -28.166 1.00 78.88 82 GLN A CA 1
ATOM 648 C C . GLN A 1 82 ? 25.142 8.436 -28.525 1.00 78.88 82 GLN A C 1
ATOM 650 O O . GLN A 1 82 ? 25.697 9.448 -28.102 1.00 78.88 82 GLN A O 1
ATOM 655 N N . GLU A 1 83 ? 25.766 7.557 -29.312 1.00 85.06 83 GLU A N 1
ATOM 656 C CA . GLU A 1 83 ? 27.142 7.743 -29.786 1.00 85.06 83 GLU A CA 1
ATOM 657 C C . GLU A 1 83 ? 27.283 8.964 -30.703 1.00 85.06 83 GLU A C 1
ATOM 659 O O . GLU A 1 83 ? 28.234 9.732 -30.556 1.00 85.06 83 GLU A O 1
ATOM 664 N N . GLU A 1 84 ? 26.338 9.175 -31.620 1.00 84.00 84 GLU A N 1
ATOM 665 C CA . GLU A 1 84 ? 26.288 10.366 -32.477 1.00 84.00 84 GLU A CA 1
ATOM 666 C C . GLU A 1 84 ? 26.131 11.640 -31.643 1.00 84.00 84 GLU A C 1
ATOM 668 O O . GLU A 1 84 ? 26.929 12.567 -31.781 1.00 84.00 84 GLU A O 1
ATOM 673 N N . ARG A 1 85 ? 25.197 11.649 -30.682 1.00 78.50 85 ARG A N 1
ATOM 674 C CA . ARG A 1 85 ? 25.013 12.779 -29.762 1.00 78.50 85 ARG A CA 1
ATOM 675 C C . ARG A 1 85 ? 26.272 13.057 -28.937 1.00 78.50 85 ARG A C 1
ATOM 677 O O . ARG A 1 85 ? 26.620 14.212 -28.720 1.00 78.50 85 ARG A O 1
ATOM 684 N N . LEU A 1 86 ? 26.963 12.022 -28.454 1.00 82.12 86 LEU A N 1
ATOM 685 C CA . LEU A 1 86 ? 28.208 12.192 -27.698 1.00 82.12 86 LEU A CA 1
ATOM 686 C C . LEU A 1 86 ? 29.305 12.834 -28.552 1.00 82.12 86 LEU A C 1
ATOM 688 O O . LEU A 1 86 ? 30.037 13.681 -28.042 1.00 82.12 86 LEU A O 1
ATOM 692 N N . LYS A 1 87 ? 29.400 12.475 -29.837 1.00 85.06 87 LYS A N 1
ATOM 693 C CA . LYS A 1 87 ? 30.327 13.119 -30.780 1.00 85.06 87 LYS A CA 1
ATOM 694 C C . LYS A 1 87 ? 29.963 14.585 -31.006 1.00 85.06 87 LYS A C 1
ATOM 696 O O . LYS A 1 87 ? 30.842 15.430 -30.893 1.00 85.06 87 LYS A O 1
ATOM 701 N N . GLU A 1 88 ? 28.685 14.892 -31.224 1.00 80.31 88 GLU A N 1
ATOM 702 C CA . GLU A 1 88 ? 28.207 16.274 -31.388 1.00 80.31 88 GLU A CA 1
ATOM 703 C C . GLU A 1 88 ? 28.471 17.134 -30.137 1.00 80.31 88 GLU A C 1
ATOM 705 O O . GLU A 1 88 ? 28.895 18.281 -30.254 1.00 80.31 88 GLU A O 1
ATOM 710 N N . ILE A 1 89 ? 28.284 16.581 -28.929 1.00 80.62 89 ILE A N 1
ATOM 711 C CA . ILE A 1 89 ? 28.606 17.266 -27.665 1.00 80.62 89 ILE A CA 1
ATOM 712 C C . ILE A 1 89 ? 30.111 17.532 -27.561 1.00 80.62 89 ILE A C 1
ATOM 714 O O . ILE A 1 89 ? 30.514 18.642 -27.219 1.00 80.62 89 ILE A O 1
ATOM 718 N N . GLN A 1 90 ? 30.946 16.533 -27.861 1.00 82.81 90 GLN A N 1
ATOM 719 C CA . GLN A 1 90 ? 32.403 16.685 -27.817 1.00 82.81 90 GLN A CA 1
ATOM 720 C C . GLN A 1 90 ? 32.898 17.722 -28.828 1.00 82.81 90 GLN A C 1
ATOM 722 O O . GLN A 1 90 ? 33.772 18.523 -28.502 1.00 82.81 90 GLN A O 1
ATOM 727 N N . GLU A 1 91 ? 32.326 17.737 -30.030 1.00 82.88 91 GLU A N 1
ATOM 728 C CA . GLU A 1 91 ? 32.641 18.707 -31.075 1.00 82.88 91 GLU A CA 1
ATOM 729 C C . GLU A 1 91 ? 32.193 20.123 -30.686 1.00 82.88 91 GLU A C 1
ATOM 731 O O . GLU A 1 91 ? 32.979 21.064 -30.791 1.00 82.88 91 GLU A O 1
ATOM 736 N N . TYR A 1 92 ? 30.986 20.276 -30.130 1.00 79.56 92 TYR A N 1
ATOM 737 C CA . TYR A 1 92 ? 30.506 21.547 -29.580 1.00 79.56 92 TYR A CA 1
ATOM 738 C C . TYR A 1 92 ? 31.418 22.069 -28.459 1.00 79.56 92 TYR A C 1
ATOM 740 O O . TYR A 1 92 ? 31.827 23.231 -28.480 1.00 79.56 92 TYR A O 1
ATOM 748 N N . GLU A 1 93 ? 31.785 21.222 -27.492 1.00 80.56 93 GLU A N 1
ATOM 749 C CA . GLU A 1 93 ? 32.687 21.603 -26.399 1.00 80.56 93 GLU A CA 1
ATOM 750 C C . GLU A 1 93 ? 34.091 21.965 -26.895 1.00 80.56 93 GLU A C 1
ATOM 752 O O . GLU A 1 93 ? 34.728 22.863 -26.340 1.00 80.56 93 GLU A O 1
ATOM 757 N N . HIS A 1 94 ? 34.590 21.266 -27.915 1.00 81.94 94 HIS A N 1
ATOM 758 C CA . HIS A 1 94 ? 35.888 21.541 -28.522 1.00 81.94 94 HIS A CA 1
ATOM 759 C C . HIS A 1 94 ? 35.890 22.886 -29.256 1.00 81.94 94 HIS A C 1
ATOM 761 O O . HIS A 1 94 ? 36.747 23.730 -28.987 1.00 81.94 94 HIS A O 1
ATOM 767 N N . ASN A 1 95 ? 34.897 23.115 -30.115 1.00 79.38 95 ASN A N 1
ATOM 768 C CA . ASN A 1 95 ? 34.773 24.329 -30.919 1.00 79.38 95 ASN A CA 1
ATOM 769 C C . ASN A 1 95 ? 34.509 25.561 -30.042 1.00 79.38 95 ASN A C 1
ATOM 771 O O . ASN A 1 95 ? 35.173 26.583 -30.203 1.00 79.38 95 ASN A O 1
ATOM 775 N N . SER A 1 96 ? 33.649 25.434 -29.024 1.00 76.25 96 SER A N 1
ATOM 776 C CA . SER A 1 96 ? 33.389 26.503 -28.050 1.00 76.25 96 SER A CA 1
ATOM 777 C C . SER A 1 96 ? 34.624 26.880 -27.218 1.00 76.25 96 SER A C 1
ATOM 779 O O . SER A 1 96 ? 34.729 28.026 -26.784 1.00 76.25 96 SER A O 1
ATOM 781 N N . LYS A 1 97 ? 35.563 25.948 -26.986 1.00 78.88 97 LYS A N 1
ATOM 782 C CA . LYS A 1 97 ? 36.833 26.224 -26.286 1.00 78.88 97 LYS A CA 1
ATOM 783 C C . LYS A 1 97 ? 37.895 26.841 -27.198 1.00 78.88 97 LYS A C 1
ATOM 785 O O . LYS A 1 97 ? 38.691 27.640 -26.713 1.00 78.88 97 LYS A O 1
ATOM 790 N N . GLN A 1 98 ? 37.945 26.458 -28.477 1.00 77.88 98 GLN A N 1
ATOM 791 C CA . GLN A 1 98 ? 38.921 26.999 -29.434 1.00 77.88 98 GLN A CA 1
ATOM 792 C C . GLN A 1 98 ? 38.536 28.379 -29.977 1.00 77.88 98 GLN A C 1
ATOM 794 O O . GLN A 1 98 ? 39.424 29.182 -30.258 1.00 77.88 98 GLN A O 1
ATOM 799 N N . HIS A 1 99 ? 37.238 28.672 -30.077 1.00 75.44 99 HIS A N 1
ATOM 800 C CA . HIS A 1 99 ? 36.718 29.912 -30.653 1.00 75.44 99 HIS A CA 1
ATOM 801 C C . HIS A 1 99 ? 35.695 30.561 -29.704 1.00 75.44 99 HIS A C 1
ATOM 803 O O . HIS A 1 99 ? 34.492 30.480 -29.939 1.00 75.44 99 HIS A O 1
ATOM 809 N N . PRO A 1 100 ? 36.147 31.199 -28.607 1.00 69.81 100 PRO A N 1
ATOM 810 C CA . PRO A 1 100 ? 35.255 31.757 -27.584 1.00 69.81 100 PRO A CA 1
ATOM 811 C C . PRO A 1 100 ? 34.424 32.955 -28.073 1.00 69.81 100 PRO A C 1
ATOM 813 O O . PRO A 1 100 ? 33.408 33.279 -27.462 1.00 69.81 100 PRO A O 1
ATOM 816 N N . ASP A 1 101 ? 34.844 33.592 -29.169 1.00 73.44 101 ASP A N 1
ATOM 817 C CA . ASP A 1 101 ? 34.190 34.770 -29.750 1.00 73.44 101 ASP A CA 1
ATOM 818 C C . ASP A 1 101 ? 33.101 34.401 -30.781 1.00 73.44 101 ASP A C 1
ATOM 820 O O . ASP A 1 101 ? 32.343 35.264 -31.228 1.00 73.44 101 ASP A O 1
ATOM 824 N N . GLU A 1 102 ? 32.995 33.120 -31.157 1.00 74.44 102 GLU A N 1
ATOM 825 C CA . GLU A 1 102 ? 32.006 32.606 -32.107 1.00 74.44 102 GLU A CA 1
ATOM 826 C C . GLU A 1 102 ? 30.847 31.916 -31.371 1.00 74.44 102 GLU A C 1
ATOM 828 O O . GLU A 1 102 ? 31.034 31.103 -30.466 1.00 74.44 102 GLU A O 1
ATOM 833 N N . THR A 1 103 ? 29.606 32.238 -31.752 1.00 64.31 103 THR A N 1
ATOM 834 C CA . THR A 1 103 ? 28.417 31.599 -31.169 1.00 64.31 103 THR A CA 1
ATOM 835 C C . THR A 1 103 ? 28.076 30.335 -31.948 1.00 64.31 103 THR A C 1
ATOM 837 O O . THR A 1 103 ? 27.529 30.404 -33.048 1.00 64.31 103 THR A O 1
ATOM 840 N N . PHE A 1 104 ? 28.364 29.174 -31.362 1.00 68.56 104 PHE A N 1
ATOM 841 C CA . PHE A 1 104 ? 27.948 27.883 -31.907 1.00 68.56 104 PHE A CA 1
ATOM 842 C C . PHE A 1 104 ? 26.488 27.583 -31.536 1.00 68.56 104 PHE A C 1
ATOM 844 O O . PHE A 1 104 ? 26.078 27.855 -30.402 1.00 68.56 104 PHE A O 1
ATOM 851 N N . PRO A 1 105 ? 25.683 27.010 -32.453 1.00 66.19 105 PRO A N 1
ATOM 852 C CA . PRO A 1 105 ? 24.325 26.594 -32.134 1.00 66.19 105 PRO A CA 1
ATOM 853 C C . PRO A 1 105 ? 24.362 25.554 -31.010 1.00 66.19 105 PRO A C 1
ATOM 855 O O . PRO A 1 105 ? 25.008 24.512 -31.116 1.00 66.19 105 PRO A O 1
ATOM 858 N N . LYS A 1 106 ? 23.691 25.867 -29.900 1.00 64.75 106 LYS A N 1
ATOM 859 C CA . LYS A 1 106 ? 23.607 24.989 -28.732 1.00 64.75 106 LYS A CA 1
ATOM 860 C C . LYS A 1 106 ? 22.816 23.737 -29.109 1.00 64.75 106 LYS A C 1
ATOM 862 O O . LYS A 1 106 ? 21.744 23.865 -29.695 1.00 64.75 106 LYS A O 1
ATOM 867 N N . LEU A 1 107 ? 23.313 22.550 -28.749 1.00 64.75 107 LEU A N 1
ATOM 868 C CA . LEU A 1 107 ? 22.557 21.311 -28.945 1.00 64.75 107 LEU A CA 1
ATOM 869 C C . LEU A 1 107 ? 21.204 21.415 -28.227 1.00 64.75 107 LEU A C 1
ATOM 871 O O . LEU A 1 107 ? 21.141 21.480 -26.996 1.00 64.75 107 LEU A O 1
ATOM 875 N N . GLU A 1 108 ? 20.119 21.428 -28.998 1.00 62.59 108 GLU A N 1
ATOM 876 C CA . GLU A 1 108 ? 18.775 21.325 -28.451 1.00 62.59 108 GLU A CA 1
ATOM 877 C C . GLU A 1 108 ? 18.546 19.890 -27.972 1.00 62.59 108 GLU A C 1
ATOM 879 O O . GLU A 1 108 ? 18.707 18.919 -28.718 1.00 62.59 108 GLU A O 1
ATOM 884 N N . ASN A 1 109 ? 18.162 19.741 -26.703 1.00 60.62 109 ASN A N 1
ATOM 885 C CA . ASN A 1 109 ? 17.672 18.464 -26.204 1.00 60.62 109 ASN A CA 1
ATOM 886 C C . ASN A 1 109 ? 16.448 18.084 -27.033 1.00 60.62 109 ASN A C 1
ATOM 888 O O . ASN A 1 109 ? 15.423 18.745 -26.908 1.00 60.62 109 ASN A O 1
ATOM 892 N N . ARG A 1 110 ? 16.527 17.020 -27.843 1.00 61.44 110 ARG A N 1
ATOM 893 C CA . ARG A 1 110 ? 15.328 16.431 -28.451 1.00 61.44 110 ARG A CA 1
ATOM 894 C C . ARG A 1 110 ? 14.487 15.847 -27.314 1.00 61.44 110 ARG A C 1
ATOM 896 O O . ARG A 1 110 ? 14.918 14.850 -26.723 1.00 61.44 110 ARG A O 1
ATOM 903 N N . PRO A 1 111 ? 13.347 16.455 -26.948 1.00 62.03 111 PRO A N 1
ATOM 904 C CA . PRO A 1 111 ? 12.503 15.883 -25.918 1.00 62.03 111 PRO A CA 1
ATOM 905 C C . PRO A 1 111 ? 11.951 14.556 -26.438 1.00 62.03 111 PRO A C 1
ATOM 907 O O . PRO A 1 111 ? 11.629 14.429 -27.621 1.00 62.03 111 PRO A O 1
ATOM 910 N N . ILE A 1 112 ? 11.834 13.558 -25.562 1.00 61.66 112 ILE A N 1
ATOM 911 C CA . ILE A 1 112 ? 11.014 12.387 -25.871 1.00 61.66 112 ILE A CA 1
ATOM 912 C C . ILE A 1 112 ? 9.589 12.918 -25.974 1.00 61.66 112 ILE A C 1
ATOM 914 O O . ILE A 1 112 ? 9.007 13.309 -24.965 1.00 61.66 112 ILE A O 1
ATOM 918 N N . ILE A 1 113 ? 9.062 13.002 -27.193 1.00 69.75 113 ILE A N 1
ATOM 919 C CA . ILE A 1 113 ? 7.687 13.433 -27.419 1.00 69.75 113 ILE A CA 1
ATOM 920 C C . ILE A 1 113 ? 6.803 12.240 -27.055 1.00 69.75 113 ILE A C 1
ATOM 922 O O . ILE A 1 113 ? 6.905 11.204 -27.723 1.00 69.75 113 ILE A O 1
ATOM 926 N N . PRO A 1 114 ? 5.958 12.338 -26.012 1.00 68.62 114 PRO A N 1
ATOM 927 C CA . PRO A 1 114 ? 5.003 11.288 -25.709 1.00 68.62 114 PRO A CA 1
ATOM 928 C C . PRO A 1 114 ? 4.125 11.073 -26.939 1.00 68.62 114 PRO A C 1
ATOM 930 O O . PRO A 1 114 ? 3.478 12.004 -27.420 1.00 68.62 114 PRO A O 1
ATOM 933 N N . ARG A 1 115 ? 4.124 9.853 -27.470 1.00 82.19 115 ARG A N 1
ATOM 934 C CA . ARG A 1 115 ? 3.234 9.456 -28.559 1.00 82.19 115 ARG A CA 1
ATOM 935 C C . ARG A 1 115 ? 2.407 8.262 -28.133 1.00 82.19 115 ARG A C 1
ATOM 937 O O . ARG A 1 115 ? 2.842 7.459 -27.309 1.00 82.19 115 ARG A O 1
ATOM 944 N N . PHE A 1 116 ? 1.237 8.128 -28.740 1.00 80.94 116 PHE A N 1
ATOM 945 C CA . PHE A 1 116 ? 0.477 6.897 -28.617 1.00 80.94 116 PHE A CA 1
ATOM 946 C C . PHE A 1 116 ? 1.248 5.737 -29.274 1.00 80.94 116 PHE A C 1
ATOM 948 O O . PHE A 1 116 ? 1.950 5.951 -30.277 1.00 80.94 116 PHE A O 1
ATOM 955 N N . PRO A 1 117 ? 1.151 4.518 -28.714 1.00 84.12 117 PRO A N 1
ATOM 956 C CA . PRO A 1 117 ? 1.630 3.319 -29.383 1.00 84.12 117 PRO A CA 1
ATOM 957 C C . PRO A 1 117 ? 0.971 3.186 -30.757 1.00 84.12 117 PRO A C 1
ATOM 959 O O . PRO A 1 117 ? -0.195 3.541 -30.938 1.00 84.12 117 PRO A O 1
ATOM 962 N N . THR A 1 118 ? 1.718 2.674 -31.724 1.00 89.25 118 THR A N 1
ATOM 963 C CA . THR A 1 118 ? 1.152 2.257 -33.007 1.00 89.25 118 THR A CA 1
ATOM 964 C C . THR A 1 118 ? 0.321 0.988 -32.823 1.00 89.25 118 THR A C 1
ATOM 966 O O . THR A 1 118 ? 0.501 0.242 -31.860 1.00 89.25 118 THR A O 1
ATOM 969 N N . GLU A 1 119 ? -0.576 0.707 -33.768 1.00 93.31 119 GLU A N 1
ATOM 970 C CA . GLU A 1 119 ? -1.396 -0.512 -33.736 1.00 93.31 119 GLU A CA 1
ATOM 971 C C . GLU A 1 119 ? -0.542 -1.791 -33.729 1.00 93.31 119 GLU A C 1
ATOM 973 O O . GLU A 1 119 ? -0.898 -2.763 -33.068 1.00 93.31 119 GLU A O 1
ATOM 978 N N . ILE A 1 120 ? 0.610 -1.772 -34.412 1.00 90.56 120 ILE A N 1
ATOM 979 C CA . ILE A 1 120 ? 1.561 -2.892 -34.448 1.00 90.56 120 ILE A CA 1
ATOM 980 C C . ILE A 1 120 ? 2.178 -3.108 -33.064 1.00 90.56 120 ILE A C 1
ATOM 982 O O . ILE A 1 120 ? 2.129 -4.219 -32.545 1.00 90.56 120 ILE A O 1
ATOM 986 N N . GLU A 1 121 ? 2.693 -2.046 -32.438 1.00 84.88 121 GLU A N 1
ATOM 987 C CA . GLU A 1 121 ? 3.277 -2.114 -31.090 1.00 84.88 121 GLU A CA 1
ATOM 988 C C . GLU A 1 121 ? 2.248 -2.591 -30.055 1.00 84.88 121 GLU A C 1
ATOM 990 O O . GLU A 1 121 ? 2.573 -3.388 -29.176 1.00 84.88 121 GLU A O 1
ATOM 995 N N . TYR A 1 122 ? 0.993 -2.142 -30.173 1.00 88.94 122 TYR A N 1
ATOM 996 C CA . TYR A 1 122 ? -0.090 -2.601 -29.304 1.00 88.94 122 TYR A CA 1
ATOM 997 C C . TYR A 1 122 ? -0.385 -4.093 -29.501 1.00 88.94 122 TYR A C 1
ATOM 999 O O . TYR A 1 122 ? -0.463 -4.838 -28.523 1.00 88.94 122 TYR A O 1
ATOM 1007 N N . ALA A 1 123 ? -0.514 -4.544 -30.752 1.00 91.44 123 ALA A N 1
ATOM 1008 C CA . ALA A 1 123 ? -0.786 -5.943 -31.070 1.00 91.44 123 ALA A CA 1
ATOM 1009 C C . ALA A 1 123 ? 0.353 -6.873 -30.617 1.00 91.44 123 ALA A C 1
ATOM 1011 O O . ALA A 1 123 ? 0.097 -7.956 -30.089 1.00 91.44 123 ALA A O 1
ATOM 1012 N N . GLU A 1 124 ? 1.608 -6.449 -30.776 1.00 88.69 124 GLU A N 1
ATOM 1013 C CA . GLU A 1 124 ? 2.777 -7.185 -30.290 1.00 88.69 124 GLU A CA 1
ATOM 1014 C C . GLU A 1 124 ? 2.803 -7.269 -28.761 1.00 88.69 124 GLU A C 1
ATOM 1016 O O . GLU A 1 124 ? 2.991 -8.359 -28.214 1.00 88.69 124 GLU A O 1
ATOM 1021 N N . ALA A 1 125 ? 2.548 -6.156 -28.067 1.00 84.00 125 ALA A N 1
ATOM 1022 C CA . ALA A 1 125 ? 2.485 -6.129 -26.609 1.00 84.00 125 ALA A CA 1
ATOM 1023 C C . ALA A 1 125 ? 1.361 -7.029 -26.073 1.00 84.00 125 ALA A C 1
ATOM 1025 O O . ALA A 1 125 ? 1.590 -7.823 -25.159 1.00 84.00 125 ALA A O 1
ATOM 1026 N N . GLN A 1 126 ? 0.164 -6.960 -26.666 1.00 86.38 126 GLN A N 1
ATOM 1027 C CA . GLN A 1 126 ? -0.959 -7.815 -26.288 1.00 86.38 126 GLN A CA 1
ATOM 1028 C C . GLN A 1 126 ? -0.619 -9.295 -26.482 1.00 86.38 126 GLN A C 1
ATOM 1030 O O . GLN A 1 126 ? -0.783 -10.090 -25.555 1.00 86.38 126 GLN A O 1
ATOM 1035 N N . ARG A 1 127 ? -0.078 -9.661 -27.650 1.00 89.44 127 ARG A N 1
ATOM 1036 C CA . ARG A 1 127 ? 0.344 -11.037 -27.926 1.00 89.44 127 ARG A CA 1
ATOM 1037 C C . ARG A 1 127 ? 1.373 -11.522 -26.906 1.00 89.44 127 ARG A C 1
ATOM 1039 O O . ARG A 1 127 ? 1.302 -12.655 -26.443 1.00 89.44 127 ARG A O 1
ATOM 1046 N N . GLN A 1 128 ? 2.321 -10.670 -26.527 1.00 81.75 128 GLN A N 1
ATOM 1047 C CA . GLN A 1 128 ? 3.335 -11.023 -25.540 1.00 81.75 128 GLN A CA 1
ATOM 1048 C C . GLN A 1 128 ? 2.739 -11.257 -24.147 1.00 81.75 128 GLN A C 1
ATOM 1050 O O . GLN A 1 128 ? 3.171 -12.187 -23.457 1.00 81.75 128 GLN A O 1
ATOM 1055 N N . VAL A 1 129 ? 1.756 -10.446 -23.742 1.00 79.12 129 VAL A N 1
ATOM 1056 C CA . VAL A 1 129 ? 1.006 -10.645 -22.495 1.00 79.12 129 VAL A CA 1
ATOM 1057 C C . VAL A 1 129 ? 0.291 -11.993 -22.522 1.00 79.12 129 VAL A C 1
ATOM 1059 O O . VAL A 1 129 ? 0.470 -12.788 -21.603 1.00 79.12 129 VAL A O 1
ATOM 1062 N N . GLU A 1 130 ? -0.439 -12.289 -23.595 1.00 81.50 130 GLU A N 1
ATOM 1063 C CA . GLU A 1 130 ? -1.177 -13.547 -23.753 1.00 81.50 130 GLU A CA 1
ATOM 1064 C C . GLU A 1 130 ? -0.250 -14.779 -23.773 1.00 81.50 130 GLU A C 1
ATOM 1066 O O . GLU A 1 130 ? -0.529 -15.779 -23.107 1.00 81.50 130 GLU A O 1
ATOM 1071 N N . ASP A 1 131 ? 0.890 -14.700 -24.468 1.00 80.31 131 ASP A N 1
ATOM 1072 C CA . ASP A 1 131 ? 1.833 -15.817 -24.595 1.00 80.31 131 ASP A CA 1
ATOM 1073 C C . ASP A 1 131 ? 2.633 -16.051 -23.295 1.00 80.31 131 ASP A C 1
ATOM 1075 O O . ASP A 1 131 ? 2.814 -17.195 -22.848 1.00 80.31 131 ASP A O 1
ATOM 1079 N N . THR A 1 132 ? 3.124 -14.973 -22.672 1.00 76.12 132 THR A N 1
ATOM 1080 C CA . THR A 1 132 ? 4.177 -15.043 -21.640 1.00 76.12 132 THR A CA 1
ATOM 1081 C C . THR A 1 132 ? 3.642 -14.902 -20.223 1.00 76.12 132 THR A C 1
ATOM 1083 O O . THR A 1 132 ? 4.173 -15.525 -19.301 1.00 76.12 132 THR A O 1
ATOM 1086 N N . PHE A 1 133 ? 2.611 -14.085 -20.022 1.00 75.56 133 PHE A N 1
ATOM 1087 C CA . PHE A 1 133 ? 2.125 -13.795 -18.684 1.00 75.56 133 PHE A CA 1
ATOM 1088 C C . PHE A 1 133 ? 1.146 -14.884 -18.255 1.00 75.56 133 PHE A C 1
ATOM 1090 O O . PHE A 1 133 ? 0.516 -15.587 -19.052 1.00 75.56 133 PHE A O 1
ATOM 1097 N N . ARG A 1 134 ? 1.072 -15.082 -16.946 1.00 72.81 134 ARG A N 1
ATOM 1098 C CA . ARG A 1 134 ? 0.114 -15.982 -16.321 1.00 72.81 134 ARG A CA 1
ATOM 1099 C C . ARG A 1 134 ? -0.601 -15.177 -15.262 1.00 72.81 134 ARG A C 1
ATOM 1101 O O . ARG A 1 134 ? 0.042 -14.630 -14.369 1.00 72.81 134 ARG A O 1
ATOM 1108 N N . THR A 1 135 ? -1.917 -15.092 -15.383 1.00 71.25 135 THR A N 1
ATOM 1109 C CA . THR A 1 135 ? -2.744 -14.520 -14.329 1.00 71.25 135 THR A CA 1
ATOM 1110 C C . THR A 1 135 ? -2.732 -15.480 -13.154 1.00 71.25 135 THR A C 1
ATOM 1112 O O . THR A 1 135 ? -3.053 -16.658 -13.311 1.00 71.25 135 THR A O 1
ATOM 1115 N N . ILE A 1 136 ? -2.346 -14.974 -11.989 1.00 70.00 136 ILE A N 1
ATOM 1116 C CA . ILE A 1 136 ? -2.516 -15.678 -10.727 1.00 70.00 136 ILE A CA 1
ATOM 1117 C C . ILE A 1 136 ? -3.575 -14.904 -9.956 1.00 70.00 136 ILE A C 1
ATOM 1119 O O . ILE A 1 136 ? -3.352 -13.764 -9.567 1.00 70.00 136 ILE A O 1
ATOM 1123 N N . ASP A 1 137 ? -4.751 -15.502 -9.812 1.00 69.44 137 ASP A N 1
ATOM 1124 C CA . ASP A 1 137 ? -5.926 -14.906 -9.169 1.00 69.44 137 ASP A CA 1
ATOM 1125 C C . ASP A 1 137 ? -6.368 -15.682 -7.913 1.00 69.44 137 ASP A C 1
ATOM 1127 O O . ASP A 1 137 ? -7.416 -15.395 -7.332 1.00 69.44 137 ASP A O 1
ATOM 1131 N N . HIS A 1 138 ? -5.588 -16.684 -7.495 1.00 69.25 138 HIS A N 1
ATOM 1132 C CA . HIS A 1 138 ? -5.850 -17.494 -6.308 1.00 69.25 138 HIS A CA 1
ATOM 1133 C C . HIS A 1 138 ? -4.577 -18.144 -5.744 1.00 69.25 138 HIS A C 1
ATOM 1135 O O . HIS A 1 138 ? -3.654 -18.486 -6.485 1.00 69.25 138 HIS A O 1
ATOM 1141 N N . GLY A 1 139 ? -4.590 -18.397 -4.431 1.00 70.88 139 GLY A N 1
ATOM 1142 C CA . GLY A 1 139 ? -3.559 -19.149 -3.713 1.00 70.88 139 GLY A CA 1
ATOM 1143 C C . GLY A 1 139 ? -2.349 -18.317 -3.290 1.00 70.88 139 GLY A C 1
ATOM 1144 O O . GLY A 1 139 ? -2.336 -17.099 -3.435 1.00 70.88 139 GLY A O 1
ATOM 1145 N N . ASP A 1 140 ? -1.325 -19.006 -2.783 1.00 69.50 140 ASP A N 1
ATOM 1146 C CA . ASP A 1 140 ? -0.106 -18.386 -2.264 1.00 69.50 140 ASP A CA 1
ATOM 1147 C C . ASP A 1 140 ? 1.013 -18.412 -3.308 1.00 69.50 140 ASP A C 1
ATOM 1149 O O . ASP A 1 140 ? 1.482 -19.481 -3.724 1.00 69.50 140 ASP A O 1
ATOM 1153 N N . VAL A 1 141 ? 1.486 -17.233 -3.690 1.00 74.62 141 VAL A N 1
ATOM 1154 C CA . VAL A 1 141 ? 2.643 -17.037 -4.558 1.00 74.62 141 VAL A CA 1
ATOM 1155 C C . VAL A 1 141 ? 3.834 -16.636 -3.710 1.00 74.62 141 VAL A C 1
ATOM 1157 O O . VAL A 1 141 ? 3.843 -15.586 -3.078 1.00 74.62 141 VAL A O 1
ATOM 1160 N N . TRP A 1 142 ? 4.878 -17.455 -3.749 1.00 73.19 142 TRP A N 1
ATOM 1161 C CA . TRP A 1 142 ? 6.138 -17.163 -3.077 1.00 73.19 142 TRP A CA 1
ATOM 1162 C C . TRP A 1 142 ? 7.213 -16.850 -4.112 1.00 73.19 142 TRP A C 1
ATOM 1164 O O . TRP A 1 142 ? 7.530 -17.666 -4.978 1.00 73.19 142 TRP A O 1
ATOM 1174 N N . ILE A 1 143 ? 7.786 -15.659 -4.007 1.00 77.38 143 ILE A N 1
ATOM 1175 C CA . ILE A 1 143 ? 8.953 -15.214 -4.757 1.00 77.38 143 ILE A CA 1
ATOM 1176 C C . ILE A 1 143 ? 10.165 -15.439 -3.861 1.00 77.38 143 ILE A C 1
ATOM 1178 O O . ILE A 1 143 ? 10.222 -14.923 -2.746 1.00 77.38 143 ILE A O 1
ATOM 1182 N N . PHE A 1 144 ? 11.150 -16.187 -4.347 1.00 74.50 144 PHE A N 1
ATOM 1183 C CA . PHE A 1 144 ? 12.369 -16.493 -3.604 1.00 74.50 144 PHE A CA 1
ATOM 1184 C C . PHE A 1 144 ? 13.621 -16.149 -4.408 1.00 74.50 144 PHE A C 1
ATOM 1186 O O . PHE A 1 144 ? 13.648 -16.238 -5.639 1.00 74.50 144 PHE A O 1
ATOM 1193 N N . ASP A 1 145 ? 14.689 -15.796 -3.700 1.00 74.00 145 ASP A N 1
ATOM 1194 C CA . ASP A 1 145 ? 16.014 -15.654 -4.277 1.00 74.00 145 ASP A CA 1
ATOM 1195 C C . ASP A 1 145 ? 16.505 -17.042 -4.699 1.00 74.00 145 ASP A C 1
ATOM 1197 O O . ASP A 1 145 ? 16.753 -17.921 -3.875 1.00 74.00 145 ASP A O 1
ATOM 1201 N N . ALA A 1 146 ? 16.669 -17.264 -6.002 1.00 71.56 146 ALA A N 1
ATOM 1202 C CA . ALA A 1 146 ? 17.082 -18.563 -6.524 1.00 71.56 146 ALA A CA 1
ATOM 1203 C C . ALA A 1 146 ? 18.492 -18.998 -6.072 1.00 71.56 146 ALA A C 1
ATOM 1205 O O . ALA A 1 146 ? 18.805 -20.192 -6.121 1.00 71.56 146 ALA A O 1
ATOM 1206 N N . LYS A 1 147 ? 19.356 -18.056 -5.671 1.00 70.69 147 LYS A N 1
ATOM 1207 C CA . LYS A 1 147 ? 20.728 -18.304 -5.216 1.00 70.69 147 LYS A CA 1
ATOM 1208 C C . LYS A 1 147 ? 20.773 -18.680 -3.739 1.00 70.69 147 LYS A C 1
ATOM 1210 O O . LYS A 1 147 ? 21.517 -19.597 -3.387 1.00 70.69 147 LYS A O 1
ATOM 1215 N N . TYR A 1 148 ? 20.012 -17.984 -2.898 1.00 72.88 148 TYR A N 1
ATOM 1216 C CA . TYR A 1 148 ? 20.038 -18.193 -1.445 1.00 72.88 148 TYR A CA 1
ATOM 1217 C C . TYR A 1 148 ? 18.883 -19.057 -0.926 1.00 72.88 148 TYR A C 1
ATOM 1219 O O . TYR A 1 148 ? 18.996 -19.613 0.161 1.00 72.88 148 TYR A O 1
ATOM 1227 N N . ALA A 1 149 ? 17.855 -19.273 -1.753 1.00 68.44 149 ALA A N 1
ATOM 1228 C CA . ALA A 1 149 ? 16.588 -19.906 -1.389 1.00 68.44 149 ALA A CA 1
ATOM 1229 C C . ALA A 1 149 ? 15.850 -19.169 -0.260 1.00 68.44 149 ALA A C 1
ATOM 1231 O O . ALA A 1 149 ? 15.089 -19.777 0.488 1.00 68.44 149 ALA A O 1
ATOM 1232 N N . ASP A 1 150 ? 16.079 -17.860 -0.165 1.00 70.50 150 ASP A N 1
ATOM 1233 C CA . ASP A 1 150 ? 15.413 -16.989 0.792 1.00 70.50 150 ASP A CA 1
ATOM 1234 C C . ASP A 1 150 ? 14.122 -16.452 0.176 1.00 70.50 150 ASP A C 1
ATOM 1236 O O . ASP A 1 150 ? 14.106 -16.050 -0.989 1.00 70.50 150 ASP A O 1
ATOM 1240 N N . ASN A 1 151 ? 13.038 -16.429 0.948 1.00 71.75 151 ASN A N 1
ATOM 1241 C CA . ASN A 1 151 ? 11.791 -15.811 0.511 1.00 71.75 151 ASN A CA 1
ATOM 1242 C C . ASN A 1 151 ? 11.986 -14.293 0.422 1.00 71.75 151 ASN A C 1
ATOM 1244 O O . ASN A 1 151 ? 12.329 -13.650 1.411 1.00 71.75 151 ASN A O 1
ATOM 1248 N N . ILE A 1 152 ? 11.760 -13.738 -0.766 1.00 75.62 152 ILE A N 1
ATOM 1249 C CA . ILE A 1 152 ? 11.779 -12.296 -1.024 1.00 75.62 152 ILE A CA 1
ATOM 1250 C C . ILE A 1 152 ? 10.388 -11.716 -0.769 1.00 75.62 152 ILE A C 1
ATOM 1252 O O . ILE A 1 152 ? 10.260 -10.646 -0.186 1.00 75.62 152 ILE A O 1
ATOM 1256 N N . CYS A 1 153 ? 9.343 -12.414 -1.216 1.00 74.75 153 CYS A N 1
ATOM 1257 C CA . CYS A 1 153 ? 7.966 -11.950 -1.112 1.00 74.75 153 CYS A CA 1
ATOM 1258 C C . CYS A 1 153 ? 7.009 -13.145 -1.069 1.00 74.75 153 CYS A C 1
ATOM 1260 O O . CYS A 1 153 ? 7.199 -14.117 -1.798 1.00 74.75 153 CYS A O 1
ATOM 1262 N N . GLY A 1 154 ? 5.995 -13.069 -0.215 1.00 74.12 154 GLY A N 1
ATOM 1263 C CA . GLY A 1 154 ? 4.825 -13.939 -0.248 1.00 74.12 154 GLY A CA 1
ATOM 1264 C C . GLY A 1 154 ? 3.603 -13.088 -0.568 1.00 74.12 154 GLY A C 1
ATOM 1265 O O . GLY A 1 154 ? 3.430 -12.027 0.026 1.00 74.12 154 GLY A O 1
ATOM 1266 N N . VAL A 1 155 ? 2.786 -13.534 -1.514 1.00 78.31 155 VAL A N 1
ATOM 1267 C CA . VAL A 1 155 ? 1.513 -12.910 -1.877 1.00 78.31 155 VAL A CA 1
ATOM 1268 C C . VAL A 1 155 ? 0.438 -13.970 -1.744 1.00 78.31 155 VAL A C 1
ATOM 1270 O O . VAL A 1 155 ? 0.512 -14.991 -2.421 1.00 78.31 155 VAL A O 1
ATOM 1273 N N . ASP A 1 156 ? -0.551 -13.732 -0.895 1.00 76.81 156 ASP A N 1
ATOM 1274 C CA . ASP A 1 156 ? -1.719 -14.600 -0.781 1.00 76.81 156 ASP A CA 1
ATOM 1275 C C . ASP A 1 156 ? -2.942 -13.907 -1.385 1.00 76.81 156 ASP A C 1
ATOM 1277 O O . ASP A 1 156 ? -3.265 -12.760 -1.062 1.00 76.81 156 ASP A O 1
ATOM 1281 N N . PHE A 1 157 ? -3.600 -14.604 -2.309 1.00 81.19 157 PHE A N 1
ATOM 1282 C CA . PHE A 1 157 ? -4.798 -14.140 -2.991 1.00 81.19 157 PHE A CA 1
ATOM 1283 C C . PHE A 1 157 ? -6.035 -14.757 -2.347 1.00 81.19 157 PHE A C 1
ATOM 1285 O O . PHE A 1 157 ? -6.482 -15.853 -2.708 1.00 81.19 157 PHE A O 1
ATOM 1292 N N . ILE A 1 158 ? -6.639 -13.999 -1.435 1.00 77.56 158 ILE A N 1
ATOM 1293 C CA . ILE A 1 158 ? -7.862 -14.398 -0.745 1.00 77.56 158 ILE A CA 1
ATOM 1294 C C . ILE A 1 158 ? -9.062 -13.701 -1.387 1.00 77.56 158 ILE A C 1
ATOM 1296 O O . ILE A 1 158 ? -9.154 -12.474 -1.438 1.00 77.56 158 ILE A O 1
ATOM 1300 N N . LYS A 1 159 ? -10.035 -14.489 -1.860 1.00 82.94 159 LYS A N 1
ATOM 1301 C CA . LYS A 1 159 ? -11.321 -13.941 -2.311 1.00 82.94 159 LYS A CA 1
ATOM 1302 C C . LYS A 1 159 ? -12.075 -13.371 -1.115 1.00 82.94 159 LYS A C 1
ATOM 1304 O O . LYS A 1 159 ? -12.226 -14.057 -0.109 1.00 82.94 159 LYS A O 1
ATOM 1309 N N . ILE A 1 160 ? -12.660 -12.182 -1.269 1.00 83.06 160 ILE A N 1
ATOM 1310 C CA . ILE A 1 160 ? -13.458 -11.531 -0.212 1.00 83.06 160 ILE A CA 1
ATOM 1311 C C . ILE A 1 160 ? -14.568 -12.462 0.306 1.00 83.06 160 ILE A C 1
ATOM 1313 O O . ILE A 1 160 ? -14.817 -12.523 1.505 1.00 83.06 160 ILE A O 1
ATOM 1317 N N . SER A 1 161 ?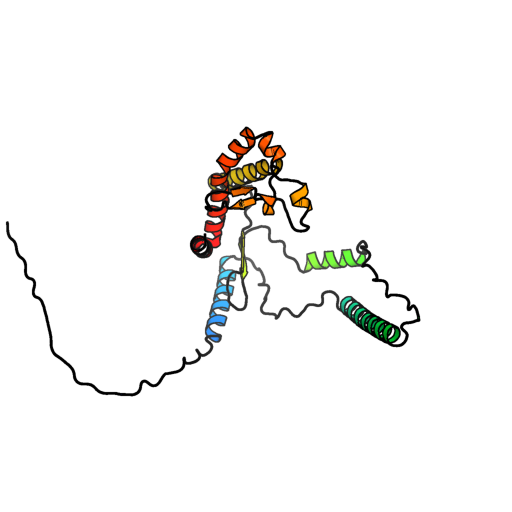 -15.194 -13.245 -0.579 1.00 85.19 161 SER A N 1
ATOM 1318 C CA . SER A 1 161 ? -16.237 -14.217 -0.224 1.00 85.19 161 SER A CA 1
ATOM 1319 C C . SER A 1 161 ? -15.758 -15.385 0.646 1.00 85.19 161 SER A C 1
ATOM 1321 O O . SER A 1 161 ? -16.588 -16.109 1.185 1.00 85.19 161 SER A O 1
ATOM 1323 N N . HIS A 1 162 ? -14.447 -15.618 0.736 1.00 85.38 162 HIS A N 1
ATOM 1324 C CA . HIS A 1 162 ? -13.847 -16.690 1.533 1.00 85.38 162 HIS A CA 1
ATOM 1325 C C . HIS A 1 162 ? -13.334 -16.206 2.893 1.00 85.38 162 HIS A C 1
ATOM 1327 O O . HIS A 1 162 ? -12.978 -17.044 3.720 1.00 85.38 162 HIS A O 1
ATOM 1333 N N . LEU A 1 163 ? -13.310 -14.891 3.136 1.00 86.00 163 LEU A N 1
ATOM 1334 C CA . LEU A 1 163 ? -12.924 -14.340 4.430 1.00 86.00 163 LEU A CA 1
ATOM 1335 C C . LEU A 1 163 ? -13.966 -14.713 5.481 1.00 86.00 163 LEU A C 1
ATOM 1337 O O . LEU A 1 163 ? -15.163 -14.455 5.322 1.00 86.00 163 LEU A O 1
ATOM 1341 N N . LYS A 1 164 ? -13.509 -15.297 6.587 1.00 87.81 164 LYS A N 1
ATOM 1342 C CA . LYS A 1 164 ? -14.359 -15.515 7.757 1.00 87.81 164 LYS A CA 1
ATOM 1343 C C . LYS A 1 164 ? -14.644 -14.180 8.436 1.00 87.81 164 LYS A C 1
ATOM 1345 O O . LYS A 1 164 ? -13.873 -13.230 8.329 1.00 87.81 164 LYS A O 1
ATOM 1350 N N . GLN A 1 165 ? -15.724 -14.114 9.211 1.00 86.62 165 GLN A N 1
ATOM 1351 C CA . GLN A 1 165 ? -16.122 -12.869 9.877 1.00 86.62 165 GLN A CA 1
ATOM 1352 C C . GLN A 1 165 ? -15.018 -12.286 10.780 1.00 86.62 165 GLN A C 1
ATOM 1354 O O . GLN A 1 165 ? -14.841 -11.073 10.828 1.00 86.62 165 GLN A O 1
ATOM 1359 N N . ASN A 1 166 ? -14.248 -13.141 11.456 1.00 86.00 166 ASN A N 1
ATOM 1360 C CA . ASN A 1 166 ? -13.126 -12.738 12.306 1.00 86.00 166 ASN A CA 1
ATOM 1361 C C . ASN A 1 166 ? -11.898 -12.241 11.520 1.00 86.00 166 ASN A C 1
ATOM 1363 O O . ASN A 1 166 ? -11.083 -11.523 12.083 1.00 86.00 166 ASN A O 1
ATOM 1367 N N . GLU A 1 167 ? -11.759 -12.619 10.248 1.00 84.00 167 GLU A N 1
ATOM 1368 C CA . GLU A 1 167 ? -10.710 -12.128 9.339 1.00 84.00 167 GLU A CA 1
ATOM 1369 C C . GLU A 1 167 ? -11.163 -10.838 8.640 1.00 84.00 167 GLU A C 1
ATOM 1371 O O . GLU A 1 167 ? -10.366 -9.940 8.386 1.00 84.00 167 GLU A O 1
ATOM 1376 N N . LYS A 1 168 ? -12.468 -10.721 8.374 1.00 88.88 168 LYS A N 1
ATOM 1377 C CA . LYS A 1 168 ? -13.078 -9.570 7.710 1.00 88.88 168 LYS A CA 1
ATOM 1378 C C . LYS A 1 168 ? -13.138 -8.333 8.607 1.00 88.88 168 LYS A C 1
ATOM 1380 O O . LYS A 1 168 ? -12.803 -7.247 8.152 1.00 88.88 168 LYS A O 1
ATOM 1385 N N . GLN A 1 169 ? -13.523 -8.493 9.875 1.00 90.50 169 GLN A N 1
ATOM 1386 C CA . GLN A 1 169 ? -13.691 -7.368 10.806 1.00 90.50 169 GLN A CA 1
ATOM 1387 C C . GLN A 1 169 ? -12.436 -6.491 10.968 1.00 90.50 169 GLN A C 1
ATOM 1389 O O . GLN A 1 169 ? -12.565 -5.272 10.878 1.00 90.50 169 GLN A O 1
ATOM 1394 N N . PRO A 1 170 ? -11.224 -7.047 11.173 1.00 90.38 170 PRO A N 1
ATOM 1395 C CA . PRO A 1 170 ? -10.006 -6.239 11.238 1.00 90.38 170 PRO A CA 1
ATOM 1396 C C . PRO A 1 170 ? -9.730 -5.453 9.951 1.00 90.38 170 PRO A C 1
ATOM 1398 O O . PRO A 1 170 ? -9.276 -4.315 10.016 1.00 90.38 170 PRO A O 1
ATOM 1401 N N . LEU A 1 171 ? -10.021 -6.041 8.785 1.00 89.81 171 LEU A N 1
ATOM 1402 C CA . LEU A 1 171 ? -9.845 -5.375 7.493 1.00 89.81 171 LEU A CA 1
ATOM 1403 C C . LEU A 1 171 ? -10.866 -4.251 7.294 1.00 89.81 171 LEU A C 1
ATOM 1405 O O . LEU A 1 171 ? -10.496 -3.188 6.812 1.00 89.81 171 LEU A O 1
ATOM 1409 N N . GLU A 1 172 ? -12.121 -4.457 7.699 1.00 91.94 172 GLU A N 1
ATOM 1410 C CA . GLU A 1 172 ? -13.159 -3.417 7.687 1.00 91.94 172 GLU A CA 1
ATOM 1411 C C . GLU A 1 172 ? -12.765 -2.242 8.589 1.00 91.94 172 GLU A C 1
ATOM 1413 O O . GLU A 1 172 ? -12.755 -1.107 8.125 1.00 91.94 172 GLU A O 1
ATOM 1418 N N . LEU A 1 173 ? -12.318 -2.516 9.822 1.00 91.50 173 LEU A N 1
ATOM 1419 C CA . LEU A 1 173 ? -11.803 -1.498 10.748 1.00 91.50 173 LEU A CA 1
ATOM 1420 C C . LEU A 1 173 ? -10.647 -0.695 10.143 1.00 91.50 173 LEU A C 1
ATOM 1422 O O . LEU A 1 173 ? -10.622 0.531 10.237 1.00 91.50 173 LEU A O 1
ATOM 1426 N N . LEU A 1 174 ? -9.692 -1.383 9.512 1.00 93.12 174 LEU A N 1
ATOM 1427 C CA . LEU A 1 174 ? -8.584 -0.730 8.826 1.00 93.12 174 LEU A CA 1
ATOM 1428 C C . LEU A 1 174 ? -9.084 0.139 7.665 1.00 93.12 174 LEU A C 1
ATOM 1430 O O . LEU A 1 174 ? -8.684 1.294 7.553 1.00 93.12 174 LEU A O 1
ATOM 1434 N N . CYS A 1 175 ? -9.959 -0.388 6.809 1.00 92.94 175 CYS A N 1
ATOM 1435 C CA . CYS A 1 175 ? -10.513 0.355 5.681 1.00 92.94 175 CYS A CA 1
ATOM 1436 C C . CYS A 1 175 ? -11.293 1.595 6.129 1.00 92.94 175 CYS A C 1
ATOM 1438 O O . CYS A 1 175 ? -11.118 2.653 5.525 1.00 92.94 175 CYS A O 1
ATOM 1440 N N . ASP A 1 176 ? -12.103 1.483 7.181 1.00 94.75 176 ASP A N 1
ATOM 1441 C CA . ASP A 1 176 ? -12.881 2.589 7.737 1.00 94.75 176 ASP A CA 1
ATOM 1442 C C . ASP A 1 176 ? -11.962 3.675 8.308 1.00 94.75 176 ASP A C 1
ATOM 1444 O O . ASP A 1 176 ? -12.144 4.857 8.006 1.00 94.75 176 ASP A O 1
ATOM 1448 N N . PHE A 1 177 ? -10.919 3.283 9.049 1.00 95.75 177 PHE A N 1
ATOM 1449 C CA . PHE A 1 177 ? -9.907 4.209 9.558 1.00 95.75 177 PHE A CA 1
ATOM 1450 C C . PHE A 1 177 ? -9.185 4.943 8.419 1.00 95.75 177 PHE A C 1
ATOM 1452 O O . PHE A 1 177 ? -9.174 6.173 8.380 1.00 95.75 177 PHE A O 1
ATOM 1459 N N . LEU A 1 178 ? -8.649 4.205 7.439 1.00 94.88 178 LEU A N 1
ATOM 1460 C CA . LEU A 1 178 ? -7.976 4.792 6.276 1.00 94.88 178 LEU A CA 1
ATOM 1461 C C . LEU A 1 178 ? -8.925 5.721 5.505 1.00 94.88 178 LEU A C 1
ATOM 1463 O O . LEU A 1 178 ? -8.552 6.819 5.097 1.00 94.88 178 LEU A O 1
ATOM 1467 N N . HIS A 1 179 ? -10.181 5.322 5.313 1.00 94.94 179 HIS A N 1
ATOM 1468 C CA . HIS A 1 179 ? -11.161 6.178 4.656 1.00 94.94 179 HIS A CA 1
ATOM 1469 C C . HIS A 1 179 ? -11.393 7.479 5.436 1.00 94.94 179 HIS A C 1
ATOM 1471 O O . HIS A 1 179 ? -11.392 8.555 4.835 1.00 94.94 179 HIS A O 1
ATOM 1477 N N . GLY A 1 180 ? -11.520 7.389 6.761 1.00 94.50 180 GLY A N 1
ATOM 1478 C CA . GLY A 1 180 ? -11.674 8.535 7.651 1.00 94.50 180 GLY A CA 1
ATOM 1479 C C . GLY A 1 180 ? -10.480 9.492 7.630 1.00 94.50 180 GLY A C 1
ATOM 1480 O O . GLY A 1 180 ? -10.686 10.704 7.632 1.00 94.50 180 GLY A O 1
ATOM 1481 N N . CYS A 1 181 ? -9.243 8.993 7.519 1.00 95.06 181 CYS A N 1
ATOM 1482 C CA . CYS A 1 181 ? -8.040 9.834 7.455 1.00 95.06 181 CYS A CA 1
ATOM 1483 C C . CYS A 1 181 ? -8.032 10.803 6.264 1.00 95.06 181 CYS A C 1
ATOM 1485 O O . CYS A 1 181 ? -7.448 11.881 6.361 1.00 95.06 181 CYS A O 1
ATOM 1487 N N . LYS A 1 182 ? -8.702 10.469 5.150 1.00 93.25 182 LYS A N 1
ATOM 1488 C CA . LYS A 1 182 ? -8.683 11.278 3.915 1.00 93.25 182 LYS A CA 1
ATOM 1489 C C . LYS A 1 182 ? -9.087 12.732 4.125 1.00 93.25 182 LYS A C 1
ATOM 1491 O O . LYS A 1 182 ? -8.537 13.606 3.467 1.00 93.25 182 LYS A O 1
ATOM 1496 N N . GLN A 1 183 ? -10.037 12.998 5.020 1.00 94.25 183 GLN A N 1
ATOM 1497 C CA . GLN A 1 183 ? -10.515 14.365 5.253 1.00 94.25 183 GLN A CA 1
ATOM 1498 C C . GLN A 1 183 ? -9.527 15.235 6.047 1.00 94.25 183 GLN A C 1
ATOM 1500 O O . GLN A 1 183 ? -9.724 16.444 6.122 1.00 94.25 183 GLN A O 1
ATOM 1505 N N . PHE A 1 184 ? -8.494 14.626 6.633 1.00 95.50 184 PHE A N 1
ATOM 1506 C CA . PHE A 1 184 ? -7.499 15.277 7.487 1.00 95.50 184 PHE A CA 1
ATOM 1507 C C . PHE A 1 184 ? -6.092 15.269 6.877 1.00 95.50 184 PHE A C 1
ATOM 1509 O O . PHE A 1 184 ? -5.141 15.711 7.517 1.00 95.50 184 PHE A O 1
ATOM 1516 N N . ILE A 1 185 ? -5.956 14.787 5.639 1.00 93.25 185 ILE A N 1
ATOM 1517 C CA . ILE A 1 185 ? -4.708 14.836 4.876 1.00 93.25 185 ILE A CA 1
ATOM 1518 C C . ILE A 1 185 ? -4.734 16.048 3.949 1.00 93.25 185 ILE A C 1
ATOM 1520 O O . ILE A 1 185 ? -5.738 16.332 3.293 1.00 93.25 185 ILE A O 1
ATOM 1524 N N . SER A 1 186 ? -3.619 16.768 3.893 1.00 90.75 186 SER A N 1
ATOM 1525 C CA . SER A 1 186 ? -3.418 17.920 3.025 1.00 90.75 186 SER A CA 1
ATOM 1526 C C . SER A 1 186 ? -3.250 17.471 1.568 1.00 90.75 186 SER A C 1
ATOM 1528 O O . SER A 1 186 ? -2.285 16.768 1.254 1.00 90.75 186 SER A O 1
ATOM 1530 N N . PRO A 1 187 ? -4.132 17.899 0.643 1.00 85.06 187 PRO A N 1
ATOM 1531 C CA . PRO A 1 187 ? -3.969 17.604 -0.781 1.00 85.06 187 PRO A CA 1
ATOM 1532 C C . PRO A 1 187 ? -2.665 18.179 -1.343 1.00 85.06 187 PRO A C 1
ATOM 1534 O O . PRO A 1 187 ? -1.988 17.526 -2.129 1.00 85.06 187 PRO A O 1
ATOM 1537 N N . LEU A 1 188 ? -2.270 19.370 -0.877 1.00 83.00 188 LEU A N 1
ATOM 1538 C CA . LEU A 1 188 ? -1.032 20.028 -1.297 1.00 83.00 188 LEU A CA 1
ATOM 1539 C C . LEU A 1 188 ? 0.211 19.230 -0.886 1.00 83.00 188 LEU A C 1
ATOM 1541 O O . LEU A 1 188 ? 1.178 19.189 -1.639 1.00 83.00 188 LEU A O 1
ATOM 1545 N N . ALA A 1 189 ? 0.184 18.577 0.281 1.00 78.81 189 ALA A N 1
ATOM 1546 C CA . ALA A 1 189 ? 1.288 17.728 0.728 1.00 78.81 189 ALA A CA 1
ATOM 1547 C C . ALA A 1 189 ? 1.431 16.469 -0.146 1.00 78.81 189 ALA A C 1
ATOM 1549 O O . ALA A 1 189 ? 2.546 16.080 -0.480 1.00 78.81 189 ALA A O 1
ATOM 1550 N N . LEU A 1 190 ? 0.310 15.876 -0.578 1.00 77.56 190 LEU A N 1
ATOM 1551 C CA . LEU A 1 190 ? 0.306 14.739 -1.507 1.00 77.56 190 LEU A CA 1
ATOM 1552 C C . LEU A 1 190 ? 0.767 15.114 -2.922 1.00 77.56 190 LEU A C 1
ATOM 1554 O O . LEU A 1 190 ? 1.354 14.290 -3.613 1.00 77.56 190 LEU A O 1
ATOM 1558 N N . GLU A 1 191 ? 0.496 16.339 -3.371 1.00 80.56 191 GLU A N 1
ATOM 1559 C CA . GLU A 1 191 ? 0.945 16.824 -4.683 1.00 80.56 191 GLU A CA 1
ATOM 1560 C C . GLU A 1 191 ? 2.416 17.268 -4.681 1.00 80.56 191 GLU A C 1
ATOM 1562 O O . GLU A 1 191 ? 3.059 17.299 -5.732 1.00 80.56 191 GLU A O 1
ATOM 1567 N N . ALA A 1 192 ? 2.969 17.602 -3.511 1.00 75.00 192 ALA A N 1
ATOM 1568 C CA . ALA A 1 192 ? 4.337 18.096 -3.375 1.00 75.00 192 ALA A CA 1
ATOM 1569 C C . ALA A 1 192 ? 5.410 17.030 -3.658 1.00 75.00 192 ALA A C 1
ATOM 1571 O O . ALA A 1 192 ? 6.546 17.389 -3.978 1.00 75.00 192 ALA A O 1
ATOM 1572 N N . SER A 1 193 ? 5.077 15.737 -3.574 1.00 67.50 193 SER A N 1
ATOM 1573 C CA . SER A 1 193 ? 5.993 14.647 -3.909 1.00 67.50 193 SER A CA 1
ATOM 1574 C C . SER A 1 193 ? 5.442 13.799 -5.063 1.00 67.50 193 SER A C 1
ATOM 1576 O O . SER A 1 193 ? 4.348 13.249 -4.976 1.00 67.50 193 SER A O 1
ATOM 1578 N N . PRO A 1 194 ? 6.208 13.610 -6.155 1.00 60.91 194 PRO A N 1
ATOM 1579 C CA . PRO A 1 194 ? 5.756 12.830 -7.309 1.00 60.91 194 PRO A CA 1
ATOM 1580 C C . PRO A 1 194 ? 5.539 11.340 -6.997 1.00 60.91 194 PRO A C 1
ATOM 1582 O O . PRO A 1 194 ? 4.945 10.636 -7.809 1.00 60.91 194 PRO A O 1
ATOM 1585 N N . ASN A 1 195 ? 6.016 10.867 -5.839 1.00 66.81 195 ASN A N 1
ATOM 1586 C CA . ASN A 1 195 ? 5.865 9.488 -5.381 1.00 66.81 195 ASN A CA 1
ATOM 1587 C C . ASN A 1 195 ? 4.997 9.360 -4.119 1.00 66.81 195 ASN A C 1
ATOM 1589 O O . ASN A 1 195 ? 4.856 8.243 -3.626 1.00 66.81 195 ASN A O 1
ATOM 1593 N N . SER A 1 196 ? 4.465 10.454 -3.556 1.00 70.94 196 SER A N 1
ATOM 1594 C CA . SER A 1 196 ? 3.588 10.338 -2.388 1.00 70.94 196 SER A CA 1
ATOM 1595 C C . SER A 1 196 ? 2.208 9.873 -2.819 1.00 70.94 196 SER A C 1
ATOM 1597 O O . SER A 1 196 ? 1.529 10.522 -3.612 1.00 70.94 196 SER A O 1
ATOM 1599 N N . ASP A 1 197 ? 1.785 8.747 -2.264 1.00 79.31 197 ASP A N 1
ATOM 1600 C CA . ASP A 1 197 ? 0.403 8.305 -2.313 1.00 79.31 197 ASP A CA 1
ATOM 1601 C C . ASP A 1 197 ? -0.281 8.539 -0.960 1.00 79.31 197 ASP A C 1
ATOM 1603 O O . ASP A 1 197 ? 0.337 8.913 0.036 1.00 79.31 197 ASP A O 1
ATOM 1607 N N . PHE A 1 198 ? -1.591 8.308 -0.917 1.00 84.25 198 PHE A N 1
ATOM 1608 C CA . PHE A 1 198 ? -2.360 8.412 0.321 1.00 84.25 198 PHE A CA 1
ATOM 1609 C C . PHE A 1 198 ? -1.792 7.525 1.446 1.00 84.25 198 PHE A C 1
ATOM 1611 O O . PHE A 1 198 ? -1.837 7.916 2.609 1.00 84.25 198 PHE A O 1
ATOM 1618 N N . MET A 1 199 ? -1.254 6.346 1.116 1.00 83.88 199 MET A N 1
ATOM 1619 C CA . MET A 1 199 ? -0.702 5.429 2.117 1.00 83.88 199 MET A CA 1
ATOM 1620 C C . MET A 1 199 ? 0.592 5.966 2.732 1.00 83.88 199 MET A C 1
ATOM 1622 O O . MET A 1 199 ? 0.846 5.721 3.905 1.00 83.88 199 MET A O 1
ATOM 1626 N N . SER A 1 200 ? 1.364 6.749 1.978 1.00 86.06 200 SER A N 1
ATOM 1627 C CA . SER A 1 200 ? 2.585 7.417 2.439 1.00 86.06 200 SER A CA 1
ATOM 1628 C C . SER A 1 200 ? 2.311 8.453 3.533 1.00 86.06 200 SER A C 1
ATOM 1630 O O . SER A 1 200 ? 3.197 8.745 4.329 1.00 86.06 200 SER A O 1
ATOM 1632 N N . ALA A 1 201 ? 1.085 8.983 3.601 1.00 90.00 201 ALA A N 1
ATOM 1633 C CA . ALA A 1 201 ? 0.676 9.947 4.620 1.00 90.00 201 ALA A CA 1
ATOM 1634 C C . ALA A 1 201 ? 0.382 9.318 5.989 1.00 90.00 201 ALA A C 1
ATOM 1636 O O . ALA A 1 201 ? 0.188 10.042 6.968 1.00 90.00 201 ALA A O 1
ATOM 1637 N N . ILE A 1 202 ? 0.313 7.987 6.062 1.00 92.44 202 ILE A N 1
ATOM 1638 C CA . ILE A 1 202 ? -0.075 7.254 7.264 1.00 92.44 202 ILE A CA 1
ATOM 1639 C C . ILE A 1 202 ? 1.114 6.434 7.743 1.00 92.44 202 ILE A C 1
ATOM 1641 O O . ILE A 1 202 ? 1.635 5.579 7.029 1.00 92.44 202 ILE A O 1
ATOM 1645 N N . GLY A 1 203 ? 1.529 6.692 8.976 1.00 90.44 203 GLY A N 1
ATOM 1646 C CA . GLY A 1 203 ? 2.665 6.034 9.603 1.00 90.44 203 GLY A CA 1
ATOM 1647 C C . GLY A 1 203 ? 2.311 5.422 10.947 1.00 90.44 203 GLY A C 1
ATOM 1648 O O . GLY A 1 203 ? 1.185 5.528 11.432 1.00 90.44 203 GLY A O 1
ATOM 1649 N N . TRP A 1 204 ? 3.298 4.767 11.548 1.00 90.12 204 TRP A N 1
ATOM 1650 C CA . TRP A 1 204 ? 3.232 4.374 12.950 1.00 90.12 204 TRP A CA 1
ATOM 1651 C C . TRP A 1 204 ? 3.538 5.575 13.833 1.00 90.12 204 TRP A C 1
ATOM 1653 O O . TRP A 1 204 ? 4.430 6.360 13.515 1.00 90.12 204 TRP A O 1
ATOM 1663 N N . SER A 1 205 ? 2.839 5.668 14.960 1.00 87.75 205 SER A N 1
ATOM 1664 C CA . SER A 1 205 ? 3.176 6.619 16.009 1.00 87.75 205 SER A CA 1
ATOM 1665 C C . SER A 1 205 ? 4.593 6.374 16.548 1.00 87.75 205 SER A C 1
ATOM 1667 O O . SER A 1 205 ? 5.104 5.255 16.441 1.00 87.75 205 SER A O 1
ATOM 1669 N N . PRO A 1 206 ? 5.247 7.369 17.176 1.00 82.81 206 PRO A N 1
ATOM 1670 C CA . PRO A 1 206 ? 6.609 7.208 17.696 1.00 82.81 206 PRO A CA 1
ATOM 1671 C C . PRO A 1 206 ? 6.765 6.096 18.744 1.00 82.81 206 PRO A C 1
ATOM 1673 O O . PRO A 1 206 ? 7.844 5.534 18.894 1.00 82.81 206 PRO A O 1
ATOM 1676 N N . ASP A 1 207 ? 5.695 5.788 19.479 1.00 83.38 207 ASP A N 1
ATOM 1677 C CA . ASP A 1 207 ? 5.608 4.675 20.431 1.00 83.38 207 ASP A CA 1
ATOM 1678 C C . ASP A 1 207 ? 5.160 3.352 19.780 1.00 83.38 207 ASP A C 1
ATOM 1680 O O . ASP A 1 207 ? 5.073 2.332 20.461 1.00 83.38 207 ASP A O 1
ATOM 1684 N N . ILE A 1 208 ? 4.880 3.365 18.472 1.00 81.75 208 ILE A N 1
ATOM 1685 C CA . ILE A 1 208 ? 4.566 2.206 17.622 1.00 81.75 208 ILE A CA 1
ATOM 1686 C C . ILE A 1 208 ? 3.339 1.434 18.136 1.00 81.75 208 ILE A C 1
ATOM 1688 O O . ILE A 1 208 ? 3.192 0.222 17.978 1.00 81.75 208 ILE A O 1
ATOM 1692 N N . THR A 1 209 ? 2.420 2.153 18.782 1.00 86.00 209 THR A N 1
ATOM 1693 C CA . THR A 1 209 ? 1.193 1.579 19.346 1.00 86.00 209 THR A CA 1
ATOM 1694 C C . THR A 1 209 ? 0.004 1.724 18.408 1.00 86.00 209 THR A C 1
ATOM 1696 O O . THR A 1 209 ? -0.887 0.875 18.409 1.00 86.00 209 THR A O 1
ATOM 1699 N N . ARG A 1 210 ? -0.018 2.774 17.585 1.00 91.31 210 ARG A N 1
ATOM 1700 C CA . ARG A 1 210 ? -1.150 3.125 16.723 1.00 91.31 210 ARG A CA 1
ATOM 1701 C C . ARG A 1 210 ? -0.679 3.694 15.394 1.00 91.31 210 ARG A C 1
ATOM 1703 O O . ARG A 1 210 ? 0.484 4.054 15.234 1.00 91.31 210 ARG A O 1
ATOM 1710 N N . LEU A 1 211 ? -1.606 3.775 14.450 1.00 94.25 211 LEU A N 1
ATOM 1711 C CA . LEU A 1 211 ? -1.389 4.530 13.223 1.00 94.25 211 LEU A CA 1
ATOM 1712 C C . LEU A 1 211 ? -1.635 6.020 13.465 1.00 94.25 211 LEU A C 1
ATOM 1714 O O . LEU A 1 211 ? -2.438 6.401 14.312 1.00 94.25 211 LEU A O 1
ATOM 1718 N N . GLU A 1 212 ? -0.976 6.867 12.695 1.00 94.56 212 GLU A N 1
ATOM 1719 C CA . GLU A 1 212 ? -1.222 8.302 12.695 1.00 94.56 212 GLU A CA 1
ATOM 1720 C C . GLU A 1 212 ? -1.071 8.879 11.294 1.00 94.56 212 GLU A C 1
ATOM 1722 O O . GLU A 1 212 ? -0.389 8.315 10.436 1.00 94.56 212 GLU A O 1
ATOM 1727 N N . ILE A 1 213 ? -1.705 10.027 11.071 1.00 93.81 213 ILE A N 1
ATOM 1728 C CA . ILE A 1 213 ? -1.361 10.869 9.929 1.00 93.81 213 ILE A CA 1
ATOM 1729 C C . ILE A 1 213 ? -0.050 11.559 10.292 1.00 93.81 213 ILE A C 1
ATOM 1731 O O . ILE A 1 213 ? 0.021 12.241 11.321 1.00 93.81 213 ILE A O 1
ATOM 1735 N N . LEU A 1 214 ? 0.973 11.360 9.469 1.00 91.12 214 LEU A N 1
ATOM 1736 C CA . LEU A 1 214 ? 2.286 11.963 9.665 1.00 91.12 214 LEU A CA 1
ATOM 1737 C C . LEU A 1 214 ? 2.181 13.489 9.583 1.00 91.12 214 LEU A C 1
ATOM 1739 O O . LEU A 1 214 ? 1.454 14.014 8.738 1.00 91.12 214 LEU A O 1
ATOM 1743 N N . ASP A 1 215 ? 2.924 14.191 10.441 1.00 90.00 215 ASP A N 1
ATOM 1744 C CA . ASP A 1 215 ? 2.840 15.651 10.604 1.00 90.00 215 ASP A CA 1
ATOM 1745 C C . ASP A 1 215 ? 2.942 16.408 9.268 1.00 90.00 215 ASP A C 1
ATOM 1747 O O . ASP A 1 215 ? 2.174 17.331 9.014 1.00 90.00 215 ASP A O 1
ATOM 1751 N N . GLU A 1 216 ? 3.834 15.976 8.372 1.00 88.31 216 GLU A N 1
ATOM 1752 C CA . GLU A 1 216 ? 4.057 16.615 7.067 1.00 88.31 216 GLU A CA 1
ATOM 1753 C C . GLU A 1 216 ? 2.853 16.531 6.108 1.00 88.31 216 GLU A C 1
ATOM 1755 O O . GLU A 1 216 ? 2.756 17.325 5.172 1.00 88.31 216 GLU A O 1
ATOM 1760 N N . TYR A 1 217 ? 1.914 15.612 6.356 1.00 91.56 217 TYR A N 1
ATOM 1761 C CA . TYR A 1 217 ? 0.704 15.430 5.553 1.00 91.56 217 TYR A CA 1
ATOM 1762 C C . TYR A 1 217 ? -0.564 15.934 6.241 1.00 91.56 217 TYR A C 1
ATOM 1764 O O . TYR A 1 217 ? -1.632 15.874 5.630 1.00 91.56 217 TYR A O 1
ATOM 1772 N N . ARG A 1 218 ? -0.500 16.421 7.485 1.00 92.75 218 ARG A N 1
ATOM 1773 C CA . ARG A 1 218 ? -1.696 16.874 8.206 1.00 92.75 218 ARG A CA 1
ATOM 1774 C C . ARG A 1 218 ? -2.292 18.123 7.572 1.00 92.75 218 ARG A C 1
ATOM 1776 O O . ARG A 1 218 ? -1.602 19.073 7.210 1.00 92.75 218 ARG A O 1
ATOM 1783 N N . ASN A 1 219 ? -3.613 18.127 7.457 1.00 94.00 219 ASN A N 1
ATOM 1784 C CA . ASN A 1 219 ? -4.379 19.330 7.184 1.00 94.00 219 ASN A CA 1
ATOM 1785 C C . ASN A 1 219 ? -4.834 19.936 8.515 1.00 94.00 219 ASN A C 1
ATOM 1787 O O . ASN A 1 219 ? -5.924 19.628 8.997 1.00 94.00 219 ASN A O 1
ATOM 1791 N N . GLU A 1 220 ? -3.986 20.782 9.101 1.00 94.88 220 GLU A N 1
ATOM 1792 C CA . GLU A 1 220 ? -4.241 21.388 10.415 1.00 94.88 220 GLU A CA 1
ATOM 1793 C C . GLU A 1 220 ? -5.548 22.194 10.443 1.00 94.88 220 GLU A C 1
ATOM 1795 O O . GLU A 1 220 ? -6.315 22.085 11.392 1.00 94.88 220 GLU A O 1
ATOM 1800 N N . GLU A 1 221 ? -5.890 22.907 9.364 1.00 94.56 221 GLU A N 1
ATOM 1801 C CA . GLU A 1 221 ? -7.156 23.650 9.271 1.00 94.56 221 GLU A CA 1
ATOM 1802 C C . GLU A 1 221 ? -8.376 22.714 9.353 1.00 94.56 221 GLU A C 1
ATOM 1804 O O . GLU A 1 221 ? -9.355 22.998 10.049 1.00 94.56 221 GLU A O 1
ATOM 1809 N N . ALA A 1 222 ? -8.322 21.565 8.670 1.00 94.12 222 ALA A N 1
ATOM 1810 C CA . ALA A 1 222 ? -9.394 20.575 8.720 1.00 94.12 222 ALA A CA 1
ATOM 1811 C C . ALA A 1 222 ? -9.502 19.903 10.097 1.00 94.12 222 ALA A C 1
ATOM 1813 O O . ALA A 1 222 ? -10.617 19.625 10.549 1.00 94.12 222 ALA A O 1
ATOM 1814 N N . ILE A 1 223 ? -8.365 19.655 10.754 1.00 94.88 223 ILE A N 1
ATOM 1815 C CA . ILE A 1 223 ? -8.308 19.090 12.107 1.00 94.88 223 ILE A CA 1
ATOM 1816 C C . ILE A 1 223 ? -8.889 20.089 13.112 1.00 94.88 223 ILE A C 1
ATOM 1818 O O . ILE A 1 223 ? -9.796 19.730 13.855 1.00 94.88 223 ILE A O 1
ATOM 1822 N N . GLU A 1 224 ? -8.464 21.353 13.085 1.00 95.50 224 GLU A N 1
ATOM 1823 C CA . GLU A 1 224 ? -8.991 22.405 13.963 1.00 95.50 224 GLU A CA 1
ATOM 1824 C C . GLU A 1 224 ? -10.501 22.610 13.760 1.00 95.50 224 GLU A C 1
ATOM 1826 O O . GLU A 1 224 ? -11.271 22.679 14.723 1.00 95.50 224 GLU A O 1
ATOM 1831 N N . SER A 1 225 ? -10.957 22.643 12.503 1.00 96.44 225 SER A N 1
ATOM 1832 C CA . SER A 1 225 ? -12.374 22.826 12.176 1.00 96.44 225 SER A CA 1
ATOM 1833 C C . SER A 1 225 ? -13.256 21.652 12.618 1.00 96.44 225 SER A C 1
ATOM 1835 O O . SER A 1 225 ? -14.419 21.870 12.967 1.00 96.44 225 SER A O 1
ATOM 1837 N N . LYS A 1 226 ? -12.735 20.418 12.598 1.00 95.75 226 LYS A N 1
ATOM 1838 C CA . LYS A 1 226 ? -13.486 19.182 12.878 1.00 95.75 226 LYS A CA 1
ATOM 1839 C C . LYS A 1 226 ? -12.821 18.325 13.963 1.00 95.75 226 LYS A C 1
ATOM 1841 O O . LYS A 1 226 ? -12.783 17.101 13.838 1.00 95.75 226 LYS A O 1
ATOM 1846 N N . HIS A 1 227 ? -12.329 18.959 15.024 1.00 94.25 227 HIS A N 1
ATOM 1847 C CA . HIS A 1 227 ? -11.544 18.294 16.069 1.00 94.25 227 HIS A CA 1
ATOM 1848 C C . HIS A 1 227 ? -12.260 17.085 16.695 1.00 94.25 227 HIS A C 1
ATOM 1850 O O . HIS A 1 227 ? -11.665 16.020 16.781 1.00 94.25 227 HIS A O 1
ATOM 1856 N N . GLU A 1 228 ? -13.560 17.174 17.005 1.00 96.25 228 GLU A N 1
ATOM 1857 C CA . GLU A 1 228 ? -14.316 16.032 17.556 1.00 96.25 228 GLU A CA 1
ATOM 1858 C C . GLU A 1 228 ? -14.323 14.815 16.617 1.00 96.25 228 GLU A C 1
ATOM 1860 O O . GLU A 1 228 ? -14.208 13.675 17.060 1.00 96.25 228 GLU A O 1
ATOM 1865 N N . ALA A 1 229 ? -14.446 15.045 15.306 1.00 94.81 229 ALA A N 1
ATOM 1866 C CA . ALA A 1 229 ? -14.432 13.970 14.317 1.00 94.81 229 ALA A CA 1
ATOM 1867 C C . ALA A 1 229 ? -13.024 13.387 14.128 1.00 94.81 229 ALA A C 1
ATOM 1869 O O . ALA A 1 229 ? -12.886 12.206 13.811 1.00 94.81 229 ALA A O 1
ATOM 1870 N N . TYR A 1 230 ? -11.988 14.209 14.304 1.00 96.50 230 TYR A N 1
ATOM 1871 C CA . TYR A 1 230 ? -10.601 13.760 14.293 1.00 96.50 230 TYR A CA 1
ATOM 1872 C C . TYR A 1 230 ? -10.289 12.899 15.519 1.00 96.50 230 TYR A C 1
ATOM 1874 O O . TYR A 1 230 ? -9.752 11.804 15.373 1.00 96.50 230 TYR A O 1
ATOM 1882 N N . ASP A 1 231 ? -10.699 13.341 16.707 1.00 95.56 231 ASP A N 1
ATOM 1883 C CA . ASP A 1 231 ? -10.507 12.598 17.952 1.00 95.56 231 ASP A CA 1
ATOM 1884 C C . ASP A 1 231 ? -11.216 11.239 17.889 1.00 95.56 231 ASP A C 1
ATOM 1886 O O . ASP A 1 231 ? -10.590 10.206 18.126 1.00 95.56 231 ASP A O 1
ATOM 1890 N N . GLN A 1 232 ? -12.479 11.215 17.445 1.00 95.44 232 GLN A N 1
ATOM 1891 C CA . GLN A 1 232 ? -13.234 9.972 17.229 1.00 95.44 232 GLN A CA 1
ATOM 1892 C C . GLN A 1 232 ? -12.564 9.037 16.215 1.00 95.44 232 GLN A C 1
ATOM 1894 O O . GLN A 1 232 ? -12.570 7.820 16.391 1.00 95.44 232 GLN A O 1
ATOM 1899 N N . LEU A 1 233 ? -11.975 9.581 15.146 1.00 95.38 233 LEU A N 1
ATOM 1900 C CA . LEU A 1 233 ? -11.217 8.780 14.187 1.00 95.38 233 LEU A CA 1
ATOM 1901 C C . LEU A 1 233 ? -9.980 8.151 14.847 1.00 95.38 233 LEU A C 1
ATOM 1903 O O . LEU A 1 233 ? -9.693 6.972 14.628 1.00 95.38 233 LEU A O 1
ATOM 1907 N N . MET A 1 234 ? -9.252 8.928 15.652 1.00 94.38 234 MET A N 1
ATOM 1908 C CA . MET A 1 234 ? -8.010 8.491 16.288 1.00 94.38 234 MET A CA 1
ATOM 1909 C C . MET A 1 234 ? -8.229 7.470 17.411 1.00 94.38 234 MET A C 1
ATOM 1911 O O . MET A 1 234 ? -7.329 6.670 17.670 1.00 94.38 234 MET A O 1
ATOM 1915 N N . GLU A 1 235 ? -9.427 7.382 17.999 1.00 94.25 235 GLU A N 1
ATOM 1916 C CA . GLU A 1 235 ? -9.804 6.270 18.892 1.00 94.25 235 GLU A CA 1
ATOM 1917 C C . GLU A 1 235 ? -9.680 4.895 18.203 1.00 94.25 235 GLU A C 1
ATOM 1919 O O . GLU A 1 235 ? -9.329 3.899 18.839 1.00 94.25 235 GLU A O 1
ATOM 1924 N N . GLY A 1 236 ? -9.913 4.830 16.886 1.00 93.00 236 GLY A N 1
ATOM 1925 C CA . GLY A 1 236 ? -9.787 3.606 16.087 1.00 93.00 236 GLY A CA 1
ATOM 1926 C C . GLY A 1 236 ? -8.358 3.267 15.647 1.00 93.00 236 GLY A C 1
ATOM 1927 O O . GLY A 1 236 ? -8.113 2.165 15.147 1.00 93.00 236 GLY A O 1
ATOM 1928 N N . ALA A 1 237 ? -7.399 4.175 15.836 1.00 94.12 237 ALA A N 1
ATOM 1929 C CA . ALA A 1 237 ? -6.065 4.074 15.250 1.00 94.12 237 ALA A CA 1
ATOM 1930 C C . ALA A 1 237 ? -5.244 2.882 15.769 1.00 94.12 237 ALA A C 1
ATOM 1932 O O . ALA A 1 237 ? -4.518 2.235 15.009 1.00 94.12 237 ALA A O 1
ATOM 1933 N N . GLU A 1 238 ? -5.366 2.563 17.061 1.00 94.50 238 GLU A N 1
ATOM 1934 C CA . GLU A 1 238 ? -4.699 1.403 17.663 1.00 94.50 238 GLU A CA 1
ATOM 1935 C C . GLU A 1 238 ? -5.276 0.092 17.109 1.00 94.50 238 GLU A C 1
ATOM 1937 O O . GLU A 1 238 ? -4.536 -0.838 16.784 1.00 94.50 238 GLU A O 1
ATOM 1942 N N . ALA A 1 239 ? -6.602 0.016 16.957 1.00 93.75 239 ALA A N 1
ATOM 1943 C CA . ALA A 1 239 ? -7.269 -1.157 16.399 1.00 93.75 239 ALA A CA 1
ATOM 1944 C C . ALA A 1 239 ? -6.884 -1.378 14.927 1.00 93.75 239 ALA A C 1
ATOM 1946 O O . ALA A 1 239 ? -6.596 -2.512 14.536 1.00 93.75 239 ALA A O 1
ATOM 1947 N N . ALA A 1 240 ? -6.809 -0.304 14.135 1.00 94.00 240 ALA A N 1
ATOM 1948 C CA . ALA A 1 240 ? -6.353 -0.350 12.748 1.00 94.00 240 ALA A CA 1
ATOM 1949 C C . ALA A 1 240 ? -4.879 -0.782 12.641 1.00 94.00 240 ALA A C 1
ATOM 1951 O O . ALA A 1 240 ? -4.552 -1.675 11.856 1.00 94.00 240 ALA A O 1
ATOM 1952 N N . GLY A 1 241 ? -3.997 -0.230 13.482 1.00 92.12 241 GLY A N 1
ATOM 1953 C CA . GLY A 1 241 ? -2.596 -0.655 13.560 1.00 92.12 241 GLY A CA 1
ATOM 1954 C C . GLY A 1 241 ? -2.466 -2.138 13.912 1.00 92.12 241 GLY A C 1
ATOM 1955 O O . GLY A 1 241 ? -1.794 -2.896 13.211 1.00 92.12 241 GLY A O 1
ATOM 1956 N N . LYS A 1 242 ? -3.195 -2.600 14.933 1.00 91.69 242 LYS A N 1
ATOM 1957 C CA . LYS A 1 242 ? -3.258 -4.024 15.300 1.00 91.69 242 LYS A CA 1
ATOM 1958 C C . LYS A 1 242 ? -3.755 -4.904 14.155 1.00 91.69 242 LYS A C 1
ATOM 1960 O O . LYS A 1 242 ? -3.233 -6.003 13.989 1.00 91.69 242 LYS A O 1
ATOM 1965 N N . ALA A 1 243 ? -4.726 -4.453 13.359 1.00 91.06 243 ALA A N 1
ATOM 1966 C CA . ALA A 1 243 ? -5.203 -5.202 12.197 1.00 91.06 243 ALA A CA 1
ATOM 1967 C C . ALA A 1 243 ? -4.091 -5.414 11.155 1.00 91.06 243 ALA A C 1
ATOM 1969 O O . ALA A 1 243 ? -3.893 -6.546 10.703 1.00 91.06 243 ALA A O 1
ATOM 1970 N N . ILE A 1 244 ? -3.317 -4.368 10.832 1.00 88.88 244 ILE A N 1
ATOM 1971 C CA . ILE A 1 244 ? -2.145 -4.480 9.945 1.00 88.88 244 ILE A CA 1
ATOM 1972 C C . ILE A 1 244 ? -1.110 -5.425 10.554 1.00 88.88 244 ILE A C 1
ATOM 1974 O O . ILE A 1 244 ? -0.670 -6.364 9.890 1.00 88.88 244 ILE A O 1
ATOM 1978 N N . TRP A 1 245 ? -0.741 -5.205 11.819 1.00 87.81 245 TRP A N 1
ATOM 1979 C CA . TRP A 1 245 ? 0.306 -5.978 12.482 1.00 87.81 245 TRP A CA 1
ATOM 1980 C C . TRP A 1 245 ? -0.036 -7.465 12.563 1.00 87.81 245 TRP A C 1
ATOM 1982 O O . TRP A 1 245 ? 0.779 -8.303 12.196 1.00 87.81 245 TRP A O 1
ATOM 1992 N N . ASN A 1 246 ? -1.251 -7.806 12.993 1.00 86.62 246 ASN A N 1
ATOM 1993 C CA . ASN A 1 246 ? -1.687 -9.197 13.101 1.00 86.62 246 ASN A CA 1
ATOM 1994 C C . ASN A 1 246 ? -1.722 -9.883 11.732 1.00 86.62 246 ASN A C 1
ATOM 1996 O O . ASN A 1 246 ? -1.364 -11.055 11.620 1.00 86.62 246 ASN A O 1
ATOM 2000 N N . THR A 1 247 ? -2.109 -9.148 10.686 1.00 81.94 247 THR A N 1
ATOM 2001 C CA . THR A 1 247 ? -2.048 -9.653 9.311 1.00 81.94 247 THR A CA 1
ATOM 2002 C C . THR A 1 247 ? -0.595 -9.927 8.922 1.00 81.94 247 THR A C 1
ATOM 2004 O O . THR A 1 247 ? -0.271 -11.041 8.516 1.00 81.94 247 THR A O 1
ATOM 2007 N N . PHE A 1 248 ? 0.312 -8.971 9.134 1.00 80.44 248 PHE A N 1
ATOM 2008 C CA . PHE A 1 248 ? 1.737 -9.138 8.840 1.00 80.44 248 PHE A CA 1
ATOM 2009 C C . PHE A 1 248 ? 2.386 -10.297 9.617 1.00 80.44 248 PHE A C 1
ATOM 2011 O O . PHE A 1 248 ? 3.100 -11.113 9.025 1.00 80.44 248 PHE A O 1
ATOM 2018 N N . ASP A 1 249 ? 2.100 -10.414 10.915 1.00 82.25 249 ASP A N 1
ATOM 2019 C CA . ASP A 1 249 ? 2.575 -11.497 11.781 1.00 82.25 249 ASP A CA 1
ATOM 2020 C C . ASP A 1 249 ? 2.074 -12.865 11.306 1.00 82.25 249 ASP A C 1
ATOM 2022 O O . ASP A 1 249 ? 2.844 -13.823 11.252 1.00 82.25 249 ASP A O 1
ATOM 2026 N N . SER A 1 250 ? 0.819 -12.959 10.854 1.00 77.38 250 SER A N 1
ATOM 2027 C CA . SER A 1 250 ? 0.274 -14.217 10.331 1.00 77.38 250 SER A CA 1
ATOM 2028 C C . SER A 1 250 ? 1.010 -14.721 9.080 1.00 77.38 250 SER A C 1
ATOM 2030 O O . SER A 1 250 ? 1.234 -15.923 8.944 1.00 77.38 250 SER A O 1
ATOM 2032 N N . PHE A 1 251 ? 1.451 -13.811 8.203 1.00 69.44 251 PHE A N 1
ATOM 2033 C CA . PHE A 1 251 ? 2.157 -14.154 6.964 1.00 69.44 251 PHE A CA 1
ATOM 2034 C C . PHE A 1 251 ? 3.659 -14.355 7.155 1.00 69.44 251 PHE A C 1
ATOM 2036 O O . PHE A 1 251 ? 4.291 -15.117 6.420 1.00 69.44 251 PHE A O 1
ATOM 2043 N N . THR A 1 252 ? 4.254 -13.645 8.113 1.00 69.38 252 THR A N 1
ATOM 2044 C CA . THR A 1 252 ? 5.709 -13.499 8.192 1.00 69.38 252 THR A CA 1
ATOM 2045 C C . THR A 1 252 ? 6.269 -13.718 9.588 1.00 69.38 252 THR A C 1
ATOM 2047 O O . THR A 1 252 ? 7.408 -13.339 9.812 1.00 69.38 252 THR A O 1
ATOM 2050 N N . ASN A 1 253 ? 5.523 -14.353 10.498 1.00 73.06 253 ASN A N 1
ATOM 2051 C CA . ASN A 1 253 ? 5.828 -14.623 11.913 1.00 73.06 253 ASN A CA 1
ATOM 2052 C C . ASN A 1 253 ? 7.318 -14.476 12.316 1.00 73.06 253 ASN A C 1
ATOM 2054 O O . ASN A 1 253 ? 7.666 -13.597 13.095 1.00 73.06 253 ASN A O 1
ATOM 2058 N N . ALA A 1 254 ? 8.241 -15.250 11.728 1.00 69.00 254 ALA A N 1
ATOM 2059 C CA . ALA A 1 254 ? 9.674 -15.149 12.035 1.00 69.00 254 ALA A CA 1
ATOM 2060 C C . ALA A 1 254 ? 10.319 -13.785 11.689 1.00 69.00 254 ALA A C 1
ATOM 2062 O O . ALA A 1 254 ? 11.161 -13.293 12.437 1.00 69.00 254 ALA A O 1
ATOM 2063 N N . ALA A 1 255 ? 9.965 -13.184 10.553 1.00 69.25 255 ALA A N 1
ATOM 2064 C CA . ALA A 1 255 ? 10.360 -11.827 10.189 1.00 69.25 255 ALA A CA 1
ATOM 2065 C C . ALA A 1 255 ? 9.619 -10.779 11.031 1.00 69.25 255 ALA A C 1
ATOM 2067 O O . ALA A 1 255 ? 10.274 -9.875 11.533 1.00 69.25 255 ALA A O 1
ATOM 2068 N N . ALA A 1 256 ? 8.312 -10.933 11.268 1.00 68.44 256 ALA A N 1
ATOM 2069 C CA . ALA A 1 256 ? 7.543 -10.020 12.115 1.00 68.44 256 ALA A CA 1
ATOM 2070 C C . ALA A 1 256 ? 8.098 -9.938 13.546 1.00 68.44 256 ALA A C 1
ATOM 2072 O O . ALA A 1 256 ? 8.282 -8.846 14.084 1.00 68.44 256 ALA A O 1
ATOM 2073 N N . HIS A 1 257 ? 8.463 -11.078 14.136 1.00 74.75 257 HIS A N 1
ATOM 2074 C CA . HIS A 1 257 ? 9.111 -11.125 15.444 1.00 74.75 257 HIS A CA 1
ATOM 2075 C C . HIS A 1 257 ? 10.479 -10.4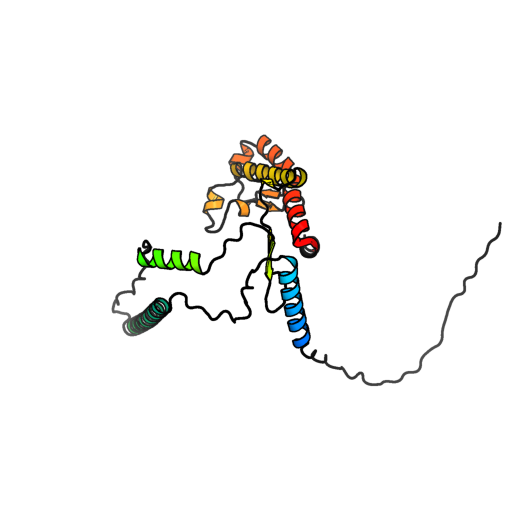41 15.454 1.00 74.75 257 HIS A C 1
ATOM 2077 O O . HIS A 1 257 ? 10.754 -9.701 16.390 1.00 74.75 257 HIS A O 1
ATOM 2083 N N . ARG A 1 258 ? 11.306 -10.618 14.413 1.00 73.38 258 ARG A N 1
ATOM 2084 C CA . ARG A 1 258 ? 12.580 -9.885 14.292 1.00 73.38 258 ARG A CA 1
ATOM 2085 C C . ARG A 1 258 ? 12.357 -8.390 14.136 1.00 73.38 258 ARG A C 1
ATOM 2087 O O . ARG A 1 258 ? 13.046 -7.613 14.773 1.00 73.38 258 ARG A O 1
ATOM 2094 N N . THR A 1 259 ? 11.393 -7.974 13.318 1.00 68.94 259 THR A N 1
ATOM 2095 C CA . THR A 1 259 ? 11.052 -6.557 13.154 1.00 68.94 259 THR A CA 1
ATOM 2096 C C . THR A 1 259 ? 10.623 -5.948 14.484 1.00 68.94 259 THR A C 1
ATOM 2098 O O . THR A 1 259 ? 11.056 -4.849 14.798 1.00 68.94 259 THR A O 1
ATOM 2101 N N . LYS A 1 260 ? 9.874 -6.689 15.308 1.00 67.38 260 LYS A N 1
ATOM 2102 C CA . LYS A 1 260 ? 9.489 -6.262 16.659 1.00 67.38 260 LYS A CA 1
ATOM 2103 C C . LYS A 1 260 ? 10.672 -6.051 17.614 1.00 67.38 260 LYS A C 1
ATOM 2105 O O . LYS A 1 260 ? 10.502 -5.382 18.617 1.00 67.38 260 LYS A O 1
ATOM 2110 N N . GLU A 1 261 ? 11.856 -6.602 17.342 1.00 68.06 261 GLU A N 1
ATOM 2111 C CA . GLU A 1 261 ? 13.067 -6.314 18.134 1.00 68.06 261 GLU A CA 1
ATOM 2112 C C . GLU A 1 261 ? 13.667 -4.934 17.810 1.00 68.06 261 GLU A C 1
ATOM 2114 O O . GLU A 1 261 ? 14.469 -4.417 18.587 1.00 68.06 261 GLU A O 1
ATOM 2119 N N . TYR A 1 262 ? 13.295 -4.352 16.666 1.00 61.22 262 TYR A N 1
ATOM 2120 C CA . TYR A 1 262 ? 13.756 -3.046 16.185 1.00 61.22 262 TYR A CA 1
ATOM 2121 C C . TYR A 1 262 ? 12.677 -1.952 16.256 1.00 61.22 262 TYR A C 1
ATOM 2123 O O . TYR A 1 262 ? 12.961 -0.814 15.877 1.00 61.22 262 TYR A O 1
ATOM 2131 N N . LEU A 1 263 ? 11.468 -2.308 16.703 1.00 57.41 263 LEU A N 1
ATOM 2132 C CA . LEU A 1 263 ? 10.357 -1.410 17.024 1.00 57.41 263 LEU A CA 1
ATOM 2133 C C . LEU A 1 263 ? 10.321 -1.218 18.546 1.00 57.41 263 LEU A C 1
ATOM 2135 O O . LEU A 1 263 ? 10.350 -0.055 18.994 1.00 57.41 263 LEU A O 1
#

Radius of gyration: 32.46 Å; chains: 1; bounding box: 72×68×98 Å

Sequence (263 aa):
MTTLGGTNEREPSSTTGGNVPEVVSLPQTNERQEPKRRKKCAELREDYTRQRGLDLTPHNITKKIRKLDLFPEISKEVATQQEERLKEIQEYEHNSKQHPDETFPKLENRPIIPRFPTEIEYAEAQRQVEDTFRTIDHGDVWIFDAKYADNICGVDFIKISHLKQNEKQPLELLCDFLHGCKQFISPLALEASPNSDFMSAIGWSPDITRLEILDEYRNEEAIESKHEAYDQLMEGAEAAGKAIWNTFDSFTNAAAHRTKEYL

pLDDT: mean 71.16, std 20.51, range [26.34, 96.5]

Secondary structure (DSSP, 8-state):
-------------------------PPP-----HHHHHHHHHHHHHHHHHHH--------TTS------S-HHHHHHHHHHHHHHHHHHHHHHHHHHH-TTS-PPP---------PPPHHHHHHHHHHHHHH-----SEEEEEE-TTT--EEEEEEE--GGG--HHHHHHHHHHHHHHHHHGGGB-HHHHHSSTT--GGGGEEE-TTSSSEEE-GGGB-HHHHHHTHHHHHHHHHTHHHHHHHHHHHHHHHHHHHHHHHTT--

=== Feature glossary ===
A reading guide for the features in this record.

Start from the sequence.

  · Sequence gives the chain of amino acids in standard one-letter code (A=alanine, C=cysteine, …, Y=tyrosine), read N→C. It is the only feature that is directly encoded by the gene; all structural features are derived from the folded form of this sequence.

Fold it, and you get atomic coordinates and the backbone conformation that goes with them.

  · The mmCIF table is the protein's shape written out atom by atom. For each backbone N, Cα, C, and carbonyl O, it records an (x, y, z) coordinate triple in Å plus the residue type, chain letter, and residue number.

  · Backbone dihedral angles. Every residue except chain termini has a φ (preceding-C → N → Cα → C) and a ψ (N → Cα → C → next-N). They are reported in degrees following the IUPAC sign convention. Secondary structure is essentially a statement about which (φ, ψ) basin each residue occupies.

  · DSSP 8-state secondary structure assigns each residue one of H (α-helix), G (3₁₀-helix), I (π-helix), E (extended β-strand), B (isolated β-bridge), T (hydrogen-bonded turn), S (bend), or '-' (coil). The assignment is computed from backbone hydrogen-bond geometry via the Kabsch–Sander algorithm.

  · P-SEA three-state annotation labels each residue as helix, strand, or coil based purely on the geometry of the Cα trace. It serves as a fallback when the full backbone (and thus DSSP) is unavailable.

Summarize the fold with a handful of shape descriptors and a per-residue structural alphabet.

  · Radius of gyration (Rg) is the root-mean-square distance of Cα atoms from their centroid — a single number for overall size and compactness. A globular domain of N residues has Rg ≈ 2.2·N^0.38 Å; an extended or disordered chain has a much larger Rg. The Cα contact count is the number of residue pairs whose Cα atoms are within 8 Å and are more than four positions apart in sequence — a standard proxy for tertiary packing density. The bounding box is the smallest axis-aligned box enclosing all Cα atoms.

  · Foldseek's 3Di representation compresses backbone geometry into a per-residue letter drawn from a learned twenty-state alphabet. It captures the tertiary interaction pattern around each residue — which residues are packed against it in space, regardless of where they are in sequence.

  · Accessible surface area quantifies burial. A residue with SASA near zero is packed into the hydrophobic core; one with SASA >100 Å² sits on the surface. Computed here via the Shrake–Rupley numerical algorithm with a 1.4 Å probe.

Ask how reliable the model is.

  · For AlphaFold models, the B-factor field carries pLDDT — the model's own estimate of local accuracy on a 0–100 scale. Regions with pLDDT<50 should be treated as essentially unmodeled; they often correspond to intrinsically disordered segments.

  · For experimental (PDB) structures, the B-factor (temperature factor) quantifies the positional spread of each atom in the crystal — a combination of thermal vibration and static disorder — in units of Å². High B-factors mark flexible loops or poorly resolved regions; low B-factors mark the rigid, well-ordered core.

  · PAE(i, j) answers: if I align the predicted and true structures on residue i, how far off (in Å) do I expect residue j to be? A block-diagonal PAE matrix with low values on the blocks and high values off-diagonal is the signature of a multi-domain protein with confidently predicted domains but uncertain inter-domain orientation.

Place it in context: what it resembles, what it is annotated as, and how it looks.

  · Structural nearest neighbors (via Foldseek easy-search vs the PDB). Reported per hit: target PDB id, E-value, and alignment TM-score. A TM-score above ~0.5 is the conventional threshold for 'same fold'.

  · Functional annotations link the protein to curated databases. InterPro entries identify conserved domains and families by matching the sequence against member-database signatures (Pfam, PROSITE, CDD, …). Gene Ontology (GO) terms describe molecular function, biological process, and cellular component in a controlled vocabulary. CATH places the structure in a hierarchical fold classification (Class/Architecture/Topology/Homologous-superfamily). The organism is the source species.

  · Plot images: a contact map (which residues are close in 3D, as an N×N binary image), a Ramachandran scatter (backbone torsion angles, revealing secondary-structure composition at a glance), and — for AlphaFold structures — a PAE heatmap (pairwise prediction confidence).

  · Structure images are PyMOL renders from six orthogonal camera directions. Cartoon representation draws helices as coils and strands as arrows; sticks shows the backbone as bonds; surface shows the solvent-excluded envelope. Rainbow coloring maps sequence position to hue (blue→red, N→C); chain coloring assigns a distinct color per polypeptide.